Protein AF-0000000081794677 (afdb_homodimer)

Sequence (364 aa):
MGRCTPCFPTRGKQIAPGDNDVPDETTGLTKEQKEHIRKSWAVVCTMKTKFGVELFAKLFTNYPSSQQHFAQLKDLKDIDVLKKNPKMRAHGYRVVSAFCSLVENLDTPDIFIELLKNTGYSHSMRNVPHHYFEELGLVFLEVMSEQLGDKFTPKAKEAWGLAYGFMCKVILGAMDEVENEKMGRCTPCFPTRGKQIAPGDNDVPDETTGLTKEQKEHIRKSWAVVCTMKTKFGVELFAKLFTNYPSSQQHFAQLKDLKDIDVLKKNPKMRAHGYRVVSAFCSLVENLDTPDIFIELLKNTGYSHSMRNVPHHYFEELGLVFLEVMSEQLGDKFTPKAKEAWGLAYGFMCKVILGAMDEVENEK

Foldseek 3Di:
DDPPPPPPPDDPDPPDPPQQPQADPQQRAGVVLLVLQCQLLVVCLVVQLVLLLQLVLVLCVVPVVQQCLVVVRNPPPDSVCSSPDPVSSVVSSVVSVLVVVLSVCVVPNVVNLVSLLVLLVVCLVSVNDLCSLVSSLVSSLVSSCVPRPVSCDPSNSVSSVSNSVSSSVSSVVSSVVNVVVD/DDPPPPPPDDDPDPPDPPQQPQADPQQRAGVVLLVLQCQLLVVCLVVQLVLLLQLVLVLCVVPVVQQCLVVVRNPPPDSVCSSPDPVSSVVSSVVSVLVVVLSVCVVPNVVNLVSLLVLLVVCLVSVNDLCSLVSSLVSSLVSSCVPRPVSCDPSNSVSSVSNSVSSSVSSVVSSVVNVVVD

pLDDT: mean 87.86, std 19.05, range [28.39, 98.38]

Radius of gyration: 26.38 Å; Cα contacts (8 Å, |Δi|>4): 357; chains: 2; bounding box: 105×80×86 Å

Structure (mmCIF, N/CA/C/O backbone):
data_AF-0000000081794677-model_v1
#
loop_
_entity.id
_entity.type
_entity.pdbx_description
1 polymer 'Cytoglobin-1-like isoform X3'
#
loop_
_atom_site.group_PDB
_atom_site.id
_atom_site.type_symbol
_atom_site.label_atom_id
_atom_site.label_alt_id
_atom_site.label_comp_id
_atom_site.label_asym_id
_atom_site.label_entity_id
_atom_site.label_seq_id
_atom_site.pdbx_PDB_ins_code
_atom_site.Cartn_x
_atom_site.Cartn_y
_atom_site.Cartn_z
_atom_site.occupancy
_atom_site.B_iso_or_equiv
_atom_site.auth_seq_id
_atom_site.auth_comp_id
_atom_site.auth_asym_id
_atom_site.auth_atom_id
_atom_site.pdbx_PDB_model_num
ATOM 1 N N . MET A 1 1 ? -58.406 -56.031 6.348 1 28.47 1 MET A N 1
ATOM 2 C CA . MET A 1 1 ? -57.406 -55.531 5.426 1 28.47 1 MET A CA 1
ATOM 3 C C . MET A 1 1 ? -57.062 -54.094 5.723 1 28.47 1 MET A C 1
ATOM 5 O O . MET A 1 1 ? -57.812 -53.188 5.387 1 28.47 1 MET A O 1
ATOM 9 N N . GLY A 1 2 ? -56.594 -53.75 6.918 1 28.39 2 GLY A N 1
ATOM 10 C CA . GLY A 1 2 ? -56.469 -52.469 7.594 1 28.39 2 GLY A CA 1
ATOM 11 C C . GLY A 1 2 ? -55.531 -51.5 6.898 1 28.39 2 GLY A C 1
ATOM 12 O O . GLY A 1 2 ? -54.438 -51.875 6.488 1 28.39 2 GLY A O 1
ATOM 13 N N . ARG A 1 3 ? -56.125 -50.5 6.16 1 32.22 3 ARG A N 1
ATOM 14 C CA . ARG A 1 3 ? -55.438 -49.531 5.336 1 32.22 3 ARG A CA 1
ATOM 15 C C . ARG A 1 3 ? -54.375 -48.812 6.137 1 32.22 3 ARG A C 1
ATOM 17 O O . ARG A 1 3 ? -54.656 -48.219 7.184 1 32.22 3 ARG A O 1
ATOM 24 N N . CYS A 1 4 ? -53.094 -49.344 6.121 1 30.64 4 CYS A N 1
ATOM 25 C CA . CYS A 1 4 ? -51.938 -48.75 6.77 1 30.64 4 CYS A CA 1
ATOM 26 C C . CYS A 1 4 ? -51.781 -47.281 6.371 1 30.64 4 CYS A C 1
ATOM 28 O O . CYS A 1 4 ? -51.75 -46.969 5.184 1 30.64 4 CYS A O 1
ATOM 30 N N . THR A 1 5 ? -52.469 -46.344 6.996 1 34.97 5 THR A N 1
ATOM 31 C CA . THR A 1 5 ? -52.344 -44.906 6.711 1 34.97 5 THR A CA 1
ATOM 32 C C . THR A 1 5 ? -50.875 -44.469 6.719 1 34.97 5 THR A C 1
ATOM 34 O O . THR A 1 5 ? -50.188 -44.688 7.711 1 34.97 5 THR A O 1
ATOM 37 N N . PRO A 1 6 ? -50.25 -44.438 5.504 1 31.47 6 PRO A N 1
ATOM 38 C CA . PRO A 1 6 ? -48.812 -44.125 5.5 1 31.47 6 PRO A CA 1
ATOM 39 C C . PRO A 1 6 ? -48.5 -42.844 6.289 1 31.47 6 PRO A C 1
ATOM 41 O O . PRO A 1 6 ? -49.281 -41.875 6.277 1 31.47 6 PRO A O 1
ATOM 44 N N . CYS A 1 7 ? -48.031 -42.906 7.543 1 32.12 7 CYS A N 1
ATOM 45 C CA . CYS A 1 7 ? -47.531 -41.781 8.336 1 32.12 7 CYS A CA 1
ATOM 46 C C . CYS A 1 7 ? -46.5 -40.969 7.551 1 32.12 7 CYS A C 1
ATOM 48 O O . CYS A 1 7 ? -45.438 -41.469 7.168 1 32.12 7 CYS A O 1
ATOM 50 N N . PHE A 1 8 ? -47 -40.156 6.523 1 31.59 8 PHE A N 1
ATOM 51 C CA . PHE A 1 8 ? -46.062 -39.312 5.812 1 31.59 8 PHE A CA 1
ATOM 52 C C . PHE A 1 8 ? -45.25 -38.469 6.793 1 31.59 8 PHE A C 1
ATOM 54 O O . PHE A 1 8 ? -45.781 -37.844 7.703 1 31.59 8 PHE A O 1
ATOM 61 N N . PRO A 1 9 ? -44.031 -38.844 7.074 1 31.98 9 PRO A N 1
ATOM 62 C CA . PRO A 1 9 ? -43.25 -38 7.984 1 31.98 9 PRO A CA 1
ATOM 63 C C . PRO A 1 9 ? -43.312 -36.5 7.605 1 31.98 9 PRO A C 1
ATOM 65 O O . PRO A 1 9 ? -43.562 -36.188 6.441 1 31.98 9 PRO A O 1
ATOM 68 N N . THR A 1 10 ? -43.781 -35.656 8.539 1 31.84 10 THR A N 1
ATOM 69 C CA . THR A 1 10 ? -43.781 -34.188 8.406 1 31.84 10 THR A CA 1
ATOM 70 C C . THR A 1 10 ? -42.531 -33.688 7.727 1 31.84 10 THR A C 1
ATOM 72 O O . THR A 1 10 ? -41.406 -34.156 8.062 1 31.84 10 THR A O 1
ATOM 75 N N . ARG A 1 11 ? -42.625 -33.062 6.578 1 30.69 11 ARG A N 1
ATOM 76 C CA . ARG A 1 11 ? -41.594 -32.438 5.793 1 30.69 11 ARG A CA 1
ATOM 77 C C . ARG A 1 11 ? -40.656 -31.609 6.68 1 30.69 11 ARG A C 1
ATOM 79 O O . ARG A 1 11 ? -41.094 -30.766 7.453 1 30.69 11 ARG A O 1
ATOM 86 N N . GLY A 1 12 ? -39.625 -32.188 7.141 1 30.64 12 GLY A N 1
ATOM 87 C CA . GLY A 1 12 ? -38.656 -31.375 7.898 1 30.64 12 GLY A CA 1
ATOM 88 C C . GLY A 1 12 ? -38.5 -29.984 7.352 1 30.64 12 GLY A C 1
ATOM 89 O O . GLY A 1 12 ? -38.688 -29.75 6.156 1 30.64 12 GLY A O 1
ATOM 90 N N . LYS A 1 13 ? -38.656 -28.969 8.188 1 31.27 13 LYS A N 1
ATOM 91 C CA . LYS A 1 13 ? -38.5 -27.547 7.887 1 31.27 13 LYS A CA 1
ATOM 92 C C . LYS A 1 13 ? -37.344 -27.312 6.93 1 31.27 13 LYS A C 1
ATOM 94 O O . LYS A 1 13 ? -36.25 -27.797 7.156 1 31.27 13 LYS A O 1
ATOM 99 N N . GLN A 1 14 ? -37.5 -27.203 5.656 1 30.47 14 GLN A N 1
ATOM 100 C CA . GLN A 1 14 ? -36.5 -26.688 4.723 1 30.47 14 GLN A CA 1
ATOM 101 C C . GLN A 1 14 ? -35.656 -25.594 5.375 1 30.47 14 GLN A C 1
ATOM 103 O O . GLN A 1 14 ? -36.188 -24.578 5.812 1 30.47 14 GLN A O 1
ATOM 108 N N . ILE A 1 15 ? -34.719 -25.859 6.219 1 36.38 15 ILE A N 1
ATOM 109 C CA . ILE A 1 15 ? -33.844 -24.828 6.742 1 36.38 15 ILE A CA 1
ATOM 110 C C . ILE A 1 15 ? -33.469 -23.859 5.633 1 36.38 15 ILE A C 1
ATOM 112 O O . ILE A 1 15 ? -33.031 -24.266 4.551 1 36.38 15 ILE A O 1
ATOM 116 N N . ALA A 1 16 ? -34.031 -22.75 5.531 1 38.53 16 ALA A N 1
ATOM 117 C CA . ALA A 1 16 ? -33.75 -21.594 4.672 1 38.53 16 ALA A CA 1
ATOM 118 C C . ALA A 1 16 ? -32.25 -21.484 4.398 1 38.53 16 ALA A C 1
ATOM 120 O O . ALA A 1 16 ? -31.438 -21.859 5.246 1 38.53 16 ALA A O 1
ATOM 121 N N . PRO A 1 17 ? -31.703 -21.625 3.156 1 40.69 17 PRO A N 1
ATOM 122 C CA . PRO A 1 17 ? -30.266 -21.406 2.928 1 40.69 17 PRO A CA 1
ATOM 123 C C . PRO A 1 17 ? -29.672 -20.359 3.873 1 40.69 17 PRO A C 1
ATOM 125 O O . PRO A 1 17 ? -30.25 -19.297 4.07 1 40.69 17 PRO A O 1
ATOM 128 N N . GLY A 1 18 ? -29.172 -20.547 4.965 1 43.09 18 GLY A N 1
ATOM 129 C CA . GLY A 1 18 ? -28.656 -19.641 5.969 1 43.09 18 GLY A CA 1
ATOM 130 C C . GLY A 1 18 ? -27.844 -18.5 5.379 1 43.09 18 GLY A C 1
ATOM 131 O O . GLY A 1 18 ? -27.453 -18.547 4.215 1 43.09 18 GLY A O 1
ATOM 132 N N . ASP A 1 19 ? -28.062 -17.172 5.805 1 52.56 19 ASP A N 1
ATOM 133 C CA . ASP A 1 19 ? -27.438 -15.891 5.48 1 52.56 19 ASP A CA 1
ATOM 134 C C . ASP A 1 19 ? -25.969 -16.078 5.102 1 52.56 19 ASP A C 1
ATOM 136 O O . ASP A 1 19 ? -25.422 -15.305 4.297 1 52.56 19 ASP A O 1
ATOM 140 N N . ASN A 1 20 ? -25.344 -17.188 5.59 1 61.81 20 ASN A N 1
ATOM 141 C CA . ASN A 1 20 ? -23.938 -17.469 5.344 1 61.81 20 ASN A CA 1
ATOM 142 C C . ASN A 1 20 ? -23.703 -17.953 3.918 1 61.81 20 ASN A C 1
ATOM 144 O O . ASN A 1 20 ? -22.562 -17.969 3.439 1 61.81 20 ASN A O 1
ATOM 148 N N . ASP A 1 21 ? -24.734 -18.25 3.201 1 67.88 21 ASP A N 1
ATOM 149 C CA . ASP A 1 21 ? -24.547 -18.859 1.887 1 67.88 21 ASP A CA 1
ATOM 150 C C . ASP A 1 21 ? -24.953 -17.891 0.774 1 67.88 21 ASP A C 1
ATOM 152 O O . ASP A 1 21 ? -24.859 -18.234 -0.409 1 67.88 21 ASP A O 1
ATOM 156 N N . VAL A 1 22 ? -25.391 -16.781 1.194 1 77.75 22 VAL A N 1
ATOM 157 C CA . VAL A 1 22 ? -25.797 -15.844 0.147 1 77.75 22 VAL A CA 1
ATOM 158 C C . VAL A 1 22 ? -24.578 -15.055 -0.329 1 77.75 22 VAL A C 1
ATOM 160 O O . VAL A 1 22 ? -23.891 -14.406 0.469 1 77.75 22 VAL A O 1
ATOM 163 N N . PRO A 1 23 ? -24.328 -15.242 -1.569 1 85.06 23 PRO A N 1
ATOM 164 C CA . PRO A 1 23 ? -23.172 -14.523 -2.111 1 85.06 23 PRO A CA 1
ATOM 165 C C . PRO A 1 23 ? -23.328 -13.008 -2.01 1 85.06 23 PRO A C 1
ATOM 167 O O . PRO A 1 23 ? -24.422 -12.477 -2.17 1 85.06 23 PRO A O 1
ATOM 170 N N . ASP A 1 24 ? -22.234 -12.391 -1.594 1 86.44 24 ASP A N 1
ATOM 171 C CA . ASP A 1 24 ? -22.156 -10.938 -1.591 1 86.44 24 ASP A CA 1
ATOM 172 C C . ASP A 1 24 ? -22.438 -10.367 -2.979 1 86.44 24 ASP A C 1
ATOM 174 O O . ASP A 1 24 ? -21.969 -10.898 -3.984 1 86.44 24 ASP A O 1
ATOM 178 N N . GLU A 1 25 ? -23.203 -9.406 -3.053 1 83.88 25 GLU A N 1
ATOM 179 C CA . GLU A 1 25 ? -23.672 -8.859 -4.328 1 83.88 25 GLU A CA 1
ATOM 180 C C . GLU A 1 25 ? -22.5 -8.258 -5.117 1 83.88 25 GLU A C 1
ATOM 182 O O . GLU A 1 25 ? -22.531 -8.25 -6.352 1 83.88 25 GLU A O 1
ATOM 187 N N . THR A 1 26 ? -21.531 -7.797 -4.508 1 85 26 THR A N 1
ATOM 188 C CA . THR A 1 26 ? -20.422 -7.117 -5.172 1 85 26 THR A CA 1
ATOM 189 C C . THR A 1 26 ? -19.344 -8.117 -5.566 1 85 26 THR A C 1
ATOM 191 O O . THR A 1 26 ? -18.969 -8.203 -6.738 1 85 26 THR A O 1
ATOM 194 N N . THR A 1 27 ? -18.922 -8.984 -4.652 1 84.25 27 THR A N 1
ATOM 195 C CA . THR A 1 27 ? -17.75 -9.828 -4.863 1 84.25 27 THR A CA 1
ATOM 196 C C . THR A 1 27 ? -18.172 -11.227 -5.305 1 84.25 27 THR A C 1
ATOM 198 O O . THR A 1 27 ? -17.359 -11.984 -5.844 1 84.25 27 THR A O 1
ATOM 201 N N . GLY A 1 28 ? -19.406 -11.57 -5.059 1 88.62 28 GLY A N 1
ATOM 202 C CA . GLY A 1 28 ? -19.875 -12.914 -5.324 1 88.62 28 GLY A CA 1
ATOM 203 C C . GLY A 1 28 ? -19.406 -13.93 -4.289 1 88.62 28 GLY A C 1
ATOM 204 O O . GLY A 1 28 ? -19.734 -15.109 -4.383 1 88.62 28 GLY A O 1
ATOM 205 N N . LEU A 1 29 ? -18.734 -13.492 -3.25 1 92.81 29 LEU A N 1
ATOM 206 C CA . LEU A 1 29 ? -18.234 -14.367 -2.195 1 92.81 29 LEU A CA 1
ATOM 207 C C . LEU A 1 29 ? -19.266 -14.516 -1.082 1 92.81 29 LEU A C 1
ATOM 209 O O . LEU A 1 29 ? -19.938 -13.547 -0.719 1 92.81 29 LEU A O 1
ATOM 213 N N . THR A 1 30 ? -19.375 -15.695 -0.604 1 93.81 30 THR A N 1
ATOM 214 C CA . THR A 1 30 ? -20.219 -15.914 0.562 1 93.81 30 THR A CA 1
ATOM 215 C C . THR A 1 30 ? -19.484 -15.539 1.845 1 93.81 30 THR A C 1
ATOM 217 O O . THR A 1 30 ? -18.266 -15.375 1.84 1 93.81 30 THR A O 1
ATOM 220 N N . LYS A 1 31 ? -20.281 -15.391 2.84 1 94.38 31 LYS A N 1
ATOM 221 C CA . LYS A 1 31 ? -19.688 -15.109 4.141 1 94.38 31 LYS A CA 1
ATOM 222 C C . LYS A 1 31 ? -18.688 -16.188 4.535 1 94.38 31 LYS A C 1
ATOM 224 O O . LYS A 1 31 ? -17.625 -15.891 5.078 1 94.38 31 LYS A O 1
ATOM 229 N N . GLU A 1 32 ? -19.047 -17.344 4.262 1 95.06 32 GLU A N 1
ATOM 230 C CA . GLU A 1 32 ? -18.172 -18.469 4.586 1 95.06 32 GLU A CA 1
ATOM 231 C C . GLU A 1 32 ? -16.875 -18.406 3.789 1 95.06 32 GLU A C 1
ATOM 233 O O . GLU A 1 32 ? -15.789 -18.656 4.332 1 95.06 32 GLU A O 1
ATOM 238 N N . GLN A 1 33 ? -16.984 -18.188 2.537 1 95.44 33 GLN A N 1
ATOM 239 C CA . GLN A 1 33 ? -15.797 -18.062 1.687 1 95.44 33 GLN A CA 1
ATOM 240 C C . GLN A 1 33 ? -14.883 -16.953 2.176 1 95.44 33 GLN A C 1
ATOM 242 O O . GLN A 1 33 ? -13.664 -17.125 2.232 1 95.44 33 GLN A O 1
ATOM 247 N N . LYS A 1 34 ? -15.461 -15.836 2.541 1 96.56 34 LYS A N 1
ATOM 248 C CA . LYS A 1 34 ? -14.68 -14.727 3.07 1 96.56 34 LYS A CA 1
ATOM 249 C C . LYS A 1 34 ? -13.961 -15.117 4.355 1 96.56 34 LYS A C 1
ATOM 251 O O . LYS A 1 34 ? -12.82 -14.711 4.586 1 96.56 34 LYS A O 1
ATOM 256 N N . GLU A 1 35 ? -14.617 -15.859 5.141 1 96.44 35 GLU A N 1
ATOM 257 C CA . GLU A 1 35 ? -14.008 -16.312 6.391 1 96.44 35 GLU A CA 1
ATOM 258 C C . GLU A 1 35 ? -12.82 -17.219 6.125 1 96.44 35 GLU A C 1
ATOM 260 O O . GLU A 1 35 ? -11.805 -17.141 6.82 1 96.44 35 GLU A O 1
ATOM 265 N N . HIS A 1 36 ? -12.945 -18.109 5.152 1 96.56 36 HIS A N 1
ATOM 266 C CA . HIS A 1 36 ? -11.836 -18.969 4.781 1 96.56 36 HIS A CA 1
ATOM 267 C C . HIS A 1 36 ? -10.656 -18.156 4.262 1 96.56 36 HIS A C 1
ATOM 269 O O . HIS A 1 36 ? -9.5 -18.484 4.539 1 96.56 36 HIS A O 1
ATOM 275 N N . ILE A 1 37 ? -10.93 -17.141 3.523 1 97 37 ILE A N 1
ATOM 276 C CA . ILE A 1 37 ? -9.898 -16.234 3.016 1 97 37 ILE A CA 1
ATOM 277 C C . ILE A 1 37 ? -9.211 -15.531 4.184 1 97 37 ILE A C 1
ATOM 279 O O . ILE A 1 37 ? -7.977 -15.539 4.277 1 97 37 ILE A O 1
ATOM 283 N N . ARG A 1 38 ? -9.977 -15.016 5.117 1 97.19 38 ARG A N 1
ATOM 284 C CA . ARG A 1 38 ? -9.43 -14.281 6.258 1 97.19 38 ARG A CA 1
ATOM 285 C C . ARG A 1 38 ? -8.555 -15.188 7.121 1 97.19 38 ARG A C 1
ATOM 287 O O . ARG A 1 38 ? -7.453 -14.805 7.516 1 97.19 38 ARG A O 1
ATOM 294 N N . LYS A 1 39 ? -9.016 -16.312 7.363 1 96 39 LYS A N 1
ATOM 295 C CA . LYS A 1 39 ? -8.297 -17.234 8.234 1 96 39 LYS A CA 1
ATOM 296 C C . LYS A 1 39 ? -6.973 -17.672 7.609 1 96 39 LYS A C 1
ATOM 298 O O . LYS A 1 39 ? -5.945 -17.703 8.289 1 96 39 LYS A O 1
ATOM 303 N N . SER A 1 40 ? -7.027 -17.984 6.379 1 95.38 40 SER A N 1
ATOM 304 C CA . SER A 1 40 ? -5.82 -18.453 5.707 1 95.38 40 SER A CA 1
ATOM 305 C C . SER A 1 40 ? -4.824 -17.328 5.496 1 95.38 40 SER A C 1
ATOM 307 O O . SER A 1 40 ? -3.613 -17.547 5.477 1 95.38 40 SER A O 1
ATOM 309 N N . TRP A 1 41 ? -5.336 -16.109 5.348 1 96.31 41 TRP A N 1
ATOM 310 C CA . TRP A 1 41 ? -4.48 -14.977 5.008 1 96.31 41 TRP A CA 1
ATOM 311 C C . TRP A 1 41 ? -3.859 -14.367 6.266 1 96.31 41 TRP A C 1
ATOM 313 O O . TRP A 1 41 ? -2.799 -13.742 6.199 1 96.31 41 TRP A O 1
ATOM 323 N N . ALA A 1 42 ? -4.5 -14.547 7.398 1 94.62 42 ALA A N 1
ATOM 324 C CA . ALA A 1 42 ? -4.027 -13.953 8.648 1 94.62 42 ALA A CA 1
ATOM 325 C C . ALA A 1 42 ? -2.578 -14.352 8.922 1 94.62 42 ALA A C 1
ATOM 327 O O . ALA A 1 42 ? -1.774 -13.516 9.352 1 94.62 42 ALA A O 1
ATOM 328 N N . VAL A 1 43 ? -2.23 -15.492 8.617 1 92.5 43 VAL A N 1
ATOM 329 C CA . VAL A 1 43 ? -0.882 -15.992 8.852 1 92.5 43 VAL A CA 1
ATOM 330 C C . VAL A 1 43 ? 0.093 -15.328 7.879 1 92.5 43 VAL A C 1
ATOM 332 O O . VAL A 1 43 ? 1.218 -14.992 8.258 1 92.5 43 VAL A O 1
ATOM 335 N N . VAL A 1 44 ? -0.318 -15.141 6.645 1 95.88 44 VAL A N 1
ATOM 336 C CA . VAL A 1 44 ? 0.54 -14.57 5.609 1 95.88 44 VAL A CA 1
ATOM 337 C C . VAL A 1 44 ? 0.878 -13.125 5.953 1 95.88 44 VAL A C 1
ATOM 339 O O . VAL A 1 44 ? 2.008 -12.68 5.742 1 95.88 44 VAL A O 1
ATOM 342 N N . CYS A 1 45 ? -0.056 -12.422 6.547 1 94.75 45 CYS A N 1
ATOM 343 C CA . CYS A 1 45 ? 0.133 -11.008 6.867 1 94.75 45 CYS A CA 1
ATOM 344 C C . CYS A 1 45 ? 1.192 -10.836 7.949 1 94.75 45 CYS A C 1
ATOM 346 O O . CYS A 1 45 ? 1.7 -9.727 8.156 1 94.75 45 CYS A O 1
ATOM 348 N N . THR A 1 46 ? 1.612 -11.93 8.617 1 94.62 46 THR A N 1
ATOM 349 C CA . THR A 1 46 ? 2.66 -11.852 9.633 1 94.62 46 THR A CA 1
ATOM 350 C C . THR A 1 46 ? 4.031 -12.125 9.016 1 94.62 46 THR A C 1
ATOM 352 O O . THR A 1 46 ? 5.055 -12 9.688 1 94.62 46 THR A O 1
ATOM 355 N N . MET A 1 47 ? 4.074 -12.484 7.777 1 96.56 47 MET A N 1
ATOM 356 C CA . MET A 1 47 ? 5.316 -12.812 7.086 1 96.56 47 MET A CA 1
ATOM 357 C C . MET A 1 47 ? 5.324 -12.242 5.676 1 96.56 47 MET A C 1
ATOM 359 O O . MET A 1 47 ? 5.613 -12.953 4.711 1 96.56 47 MET A O 1
ATOM 363 N N . LYS A 1 48 ? 4.996 -11.008 5.582 1 97.75 48 LYS A N 1
ATOM 364 C CA . LYS A 1 48 ? 4.746 -10.352 4.301 1 97.75 48 LYS A CA 1
ATOM 365 C C . LYS A 1 48 ? 5.965 -10.445 3.389 1 97.75 48 LYS A C 1
ATOM 367 O O . LYS A 1 48 ? 5.855 -10.891 2.244 1 97.75 48 LYS A O 1
ATOM 372 N N . THR A 1 49 ? 7.145 -10.141 3.957 1 97.62 49 THR A N 1
ATOM 373 C CA . THR A 1 49 ? 8.344 -10.117 3.133 1 97.62 49 THR A CA 1
ATOM 374 C C . THR A 1 49 ? 8.711 -11.523 2.664 1 97.62 49 THR A C 1
ATOM 376 O O . THR A 1 49 ? 8.984 -11.734 1.48 1 97.62 49 THR A O 1
ATOM 379 N N . LYS A 1 50 ? 8.719 -12.445 3.588 1 97.19 50 LYS A N 1
ATOM 380 C CA . LYS A 1 50 ? 9.055 -13.82 3.242 1 97.19 50 LYS A CA 1
ATOM 381 C C . LYS A 1 50 ? 8.125 -14.352 2.148 1 97.19 50 LYS A C 1
ATOM 383 O O . LYS A 1 50 ? 8.594 -14.883 1.141 1 97.19 50 LYS A O 1
ATOM 388 N N . PHE A 1 51 ? 6.844 -14.211 2.344 1 98.12 51 PHE A N 1
ATOM 389 C CA . PHE A 1 51 ? 5.871 -14.711 1.375 1 98.12 51 PHE A CA 1
ATOM 390 C C . PHE A 1 51 ? 6.039 -14.008 0.033 1 98.12 51 PHE A C 1
ATOM 392 O O . PHE A 1 51 ? 6.027 -14.648 -1.017 1 98.12 51 PHE A O 1
ATOM 399 N N . GLY A 1 52 ? 6.152 -12.695 0.069 1 98.25 52 GLY A N 1
ATOM 400 C CA . GLY A 1 52 ? 6.293 -11.914 -1.152 1 98.25 52 GLY A CA 1
ATOM 401 C C . GLY A 1 52 ? 7.516 -12.305 -1.966 1 98.25 52 GLY A C 1
ATOM 402 O O . GLY A 1 52 ? 7.438 -12.43 -3.189 1 98.25 52 GLY A O 1
ATOM 403 N N . VAL A 1 53 ? 8.586 -12.461 -1.291 1 97.62 53 VAL A N 1
ATOM 404 C CA . VAL A 1 53 ? 9.828 -12.852 -1.956 1 97.62 53 VAL A CA 1
ATOM 405 C C . VAL A 1 53 ? 9.648 -14.219 -2.613 1 97.62 53 VAL A C 1
ATOM 407 O O . VAL A 1 53 ? 10.062 -14.422 -3.76 1 97.62 53 VAL A O 1
ATOM 410 N N . GLU A 1 54 ? 9.047 -15.133 -1.923 1 97.75 54 GLU A N 1
ATOM 411 C CA . GLU A 1 54 ? 8.797 -16.453 -2.492 1 97.75 54 GLU A CA 1
ATOM 412 C C . GLU A 1 54 ? 7.844 -16.375 -3.682 1 97.75 54 GLU A C 1
ATOM 414 O O . GLU A 1 54 ? 8.023 -17.078 -4.676 1 97.75 54 GLU A O 1
ATOM 419 N N . LEU A 1 55 ? 6.863 -15.586 -3.551 1 98.12 55 LEU A N 1
ATOM 420 C CA . LEU A 1 55 ? 5.883 -15.383 -4.617 1 98.12 55 LEU A CA 1
ATOM 421 C C . LEU A 1 55 ? 6.562 -14.922 -5.898 1 98.12 55 LEU A C 1
ATOM 423 O O . LEU A 1 55 ? 6.367 -15.508 -6.961 1 98.12 55 LEU A O 1
ATOM 427 N N . PHE A 1 56 ? 7.398 -13.969 -5.801 1 97.25 56 PHE A N 1
ATOM 428 C CA . PHE A 1 56 ? 8.016 -13.398 -6.992 1 97.25 56 PHE A CA 1
ATOM 429 C C . PHE A 1 56 ? 9.148 -14.281 -7.496 1 97.25 56 PHE A C 1
ATOM 431 O O . PHE A 1 56 ? 9.383 -14.375 -8.703 1 97.25 56 PHE A O 1
ATOM 438 N N . ALA A 1 57 ? 9.883 -14.852 -6.555 1 96.75 57 ALA A N 1
ATOM 439 C CA . ALA A 1 57 ? 10.891 -15.812 -6.988 1 96.75 57 ALA A CA 1
ATOM 440 C C . ALA A 1 57 ? 10.273 -16.906 -7.859 1 96.75 57 ALA A C 1
ATOM 442 O O . ALA A 1 57 ? 10.812 -17.234 -8.914 1 96.75 57 ALA A O 1
ATOM 443 N N . LYS A 1 58 ? 9.195 -17.422 -7.418 1 97.19 58 LYS A N 1
ATOM 444 C CA . LYS A 1 58 ? 8.523 -18.484 -8.172 1 97.19 58 LYS A CA 1
ATOM 445 C C . LYS A 1 58 ? 7.93 -17.922 -9.469 1 97.19 58 LYS A C 1
ATOM 447 O O . LYS A 1 58 ? 7.957 -18.594 -10.5 1 97.19 58 LYS A O 1
ATOM 452 N N . LEU A 1 59 ? 7.367 -16.719 -9.398 1 97.38 59 LEU A N 1
ATOM 453 C CA . LEU A 1 59 ? 6.844 -16.078 -10.602 1 97.38 59 LEU A CA 1
ATOM 454 C C . LEU A 1 59 ? 7.934 -15.945 -11.664 1 97.38 59 LEU A C 1
ATOM 456 O O . LEU A 1 59 ? 7.734 -16.312 -12.82 1 97.38 59 LEU A O 1
ATOM 460 N N . PHE A 1 60 ? 9.07 -15.477 -11.258 1 96.31 60 PHE A N 1
ATOM 461 C CA . PHE A 1 60 ? 10.156 -15.219 -12.188 1 96.31 60 PHE A CA 1
ATOM 462 C C . PHE A 1 60 ? 10.766 -16.531 -12.688 1 96.31 60 PHE A C 1
ATOM 464 O O . PHE A 1 60 ? 11.266 -16.594 -13.812 1 96.31 60 PHE A O 1
ATOM 471 N N . THR A 1 61 ? 10.688 -17.547 -11.875 1 95.56 61 THR A N 1
ATOM 472 C CA . THR A 1 61 ? 11.164 -18.859 -12.281 1 95.56 61 THR A CA 1
ATOM 473 C C . THR A 1 61 ? 10.227 -19.469 -13.32 1 95.56 61 THR A C 1
ATOM 475 O O . THR A 1 61 ? 10.68 -19.969 -14.359 1 95.56 61 THR A O 1
ATOM 478 N N . ASN A 1 62 ? 8.969 -19.438 -13.07 1 95.94 62 ASN A N 1
ATOM 479 C CA . ASN A 1 62 ? 7.977 -20.062 -13.938 1 95.94 62 ASN A CA 1
ATOM 480 C C . ASN A 1 62 ? 7.699 -19.219 -15.18 1 95.94 62 ASN A C 1
ATOM 482 O O . ASN A 1 62 ? 7.363 -19.75 -16.234 1 95.94 62 ASN A O 1
ATOM 486 N N . TYR A 1 63 ? 7.746 -17.906 -15.023 1 95.31 63 TYR A N 1
ATOM 487 C CA . TYR A 1 63 ? 7.473 -16.953 -16.094 1 95.31 63 TYR A CA 1
ATOM 488 C C . TYR A 1 63 ? 8.562 -15.891 -16.172 1 95.31 63 TYR A C 1
ATOM 490 O O . TYR A 1 63 ? 8.328 -14.719 -15.859 1 95.31 63 TYR A O 1
ATOM 498 N N . PRO A 1 64 ? 9.688 -16.188 -16.766 1 94.12 64 PRO A N 1
ATOM 499 C CA . PRO A 1 64 ? 10.852 -15.305 -16.75 1 94.12 64 PRO A CA 1
ATOM 500 C C . PRO A 1 64 ? 10.602 -13.977 -17.453 1 94.12 64 PRO A C 1
ATOM 502 O O . PRO A 1 64 ? 11.227 -12.969 -17.141 1 94.12 64 PRO A O 1
ATOM 505 N N . SER A 1 65 ? 9.695 -13.969 -18.422 1 93.12 65 SER A N 1
ATOM 506 C CA . SER A 1 65 ? 9.383 -12.734 -19.141 1 93.12 65 SER A CA 1
ATOM 507 C C . SER A 1 65 ? 8.844 -11.672 -18.188 1 93.12 65 SER A C 1
ATOM 509 O O . SER A 1 65 ? 9.008 -10.477 -18.438 1 93.12 65 SER A O 1
ATOM 511 N N . SER A 1 66 ? 8.188 -12.078 -17.078 1 93 66 SER A N 1
ATOM 512 C CA . SER A 1 66 ? 7.645 -11.141 -16.109 1 93 66 SER A CA 1
ATOM 513 C C . SER A 1 66 ? 8.75 -10.359 -15.414 1 93 66 SER A C 1
ATOM 515 O O . SER A 1 66 ? 8.586 -9.172 -15.109 1 93 66 SER A O 1
ATOM 517 N N . GLN A 1 67 ? 9.867 -11 -15.211 1 93.38 67 GLN A N 1
ATOM 518 C CA . GLN A 1 67 ? 10.984 -10.352 -14.539 1 93.38 67 GLN A CA 1
ATOM 519 C C . GLN A 1 67 ? 11.531 -9.195 -15.375 1 93.38 67 GLN A C 1
ATOM 521 O O . GLN A 1 67 ? 12.031 -8.203 -14.828 1 93.38 67 GLN A O 1
ATOM 526 N N . GLN A 1 68 ? 11.32 -9.266 -16.688 1 91.62 68 GLN A N 1
ATOM 527 C CA . GLN A 1 68 ? 11.844 -8.266 -17.609 1 91.62 68 GLN A CA 1
ATOM 528 C C . GLN A 1 68 ? 11.133 -6.926 -17.438 1 91.62 68 GLN A C 1
ATOM 530 O O . GLN A 1 68 ? 11.641 -5.887 -17.859 1 91.62 68 GLN A O 1
ATOM 535 N N . HIS A 1 69 ? 10.016 -6.957 -16.766 1 89.12 69 HIS A N 1
ATOM 536 C CA . HIS A 1 69 ? 9.242 -5.738 -16.578 1 89.12 69 HIS A CA 1
ATOM 537 C C . HIS A 1 69 ? 9.664 -5.016 -15.297 1 89.12 69 HIS A C 1
ATOM 539 O O . HIS A 1 69 ? 9.164 -3.934 -14.992 1 89.12 69 HIS A O 1
ATOM 545 N N . PHE A 1 70 ? 10.625 -5.641 -14.609 1 90.88 70 PHE A N 1
ATOM 546 C CA . PHE A 1 70 ? 11.195 -5.02 -13.422 1 90.88 70 PHE A CA 1
ATOM 547 C C . PHE A 1 70 ? 12.602 -4.512 -13.695 1 90.88 70 PHE A C 1
ATOM 549 O O . PHE A 1 70 ? 13.578 -5.246 -13.531 1 90.88 70 PHE A O 1
ATOM 556 N N . ALA A 1 71 ? 12.664 -3.279 -14.062 1 84.69 71 ALA A N 1
ATOM 557 C CA . ALA A 1 71 ? 13.898 -2.688 -14.578 1 84.69 71 ALA A CA 1
ATOM 558 C C . ALA A 1 71 ? 15.078 -2.984 -13.664 1 84.69 71 ALA A C 1
ATOM 560 O O . ALA A 1 71 ? 16.188 -3.275 -14.133 1 84.69 71 ALA A O 1
ATOM 561 N N . GLN A 1 72 ? 14.852 -3.023 -12.391 1 83.12 72 GLN A N 1
ATOM 562 C CA . GLN A 1 72 ? 15.969 -3.16 -11.461 1 83.12 72 GLN A CA 1
ATOM 563 C C . GLN A 1 72 ? 16.203 -4.621 -11.094 1 83.12 72 GLN A C 1
ATOM 565 O O . GLN A 1 72 ? 17.141 -4.941 -10.367 1 83.12 72 GLN A O 1
ATOM 570 N N . LEU A 1 73 ? 15.438 -5.453 -11.633 1 92 73 LEU A N 1
ATOM 571 C CA . LEU A 1 73 ? 15.539 -6.863 -11.273 1 92 73 LEU A CA 1
ATOM 572 C C . LEU A 1 73 ? 15.805 -7.723 -12.5 1 92 73 LEU A C 1
ATOM 574 O O . LEU A 1 73 ? 16.188 -8.891 -12.375 1 92 73 LEU A O 1
ATOM 578 N N . LYS A 1 74 ? 15.727 -7.141 -13.688 1 90 74 LYS A N 1
ATOM 579 C CA . LYS A 1 74 ? 15.664 -7.902 -14.938 1 90 74 LYS A CA 1
ATOM 580 C C . LYS A 1 74 ? 16.969 -8.633 -15.195 1 90 74 LYS A C 1
ATOM 582 O O . LYS A 1 74 ? 16.984 -9.68 -15.844 1 90 74 LYS A O 1
ATOM 587 N N . ASP A 1 75 ? 18 -8.234 -14.633 1 87.62 75 ASP A N 1
ATOM 588 C CA . ASP A 1 75 ? 19.312 -8.812 -14.953 1 87.62 75 ASP A CA 1
ATOM 589 C C . ASP A 1 75 ? 19.781 -9.75 -13.852 1 87.62 75 ASP A C 1
ATOM 591 O O . ASP A 1 75 ? 20.844 -10.352 -13.953 1 87.62 75 ASP A O 1
ATOM 595 N N . LEU A 1 76 ? 19.062 -9.898 -12.914 1 90.94 76 LEU A N 1
ATOM 596 C CA . LEU A 1 76 ? 19.453 -10.758 -11.805 1 90.94 76 LEU A CA 1
ATOM 597 C C . LEU A 1 76 ? 19.047 -12.203 -12.062 1 90.94 76 LEU A C 1
ATOM 599 O O . LEU A 1 76 ? 17.891 -12.57 -11.906 1 90.94 76 LEU A O 1
ATOM 603 N N . LYS A 1 77 ? 20 -13.047 -12.359 1 89.06 77 LYS A N 1
ATOM 604 C CA . LYS A 1 77 ? 19.719 -14.43 -12.758 1 89.06 77 LYS A CA 1
ATOM 605 C C . LYS A 1 77 ? 19.875 -15.383 -11.57 1 89.06 77 LYS A C 1
ATOM 607 O O . LYS A 1 77 ? 19.25 -16.438 -11.539 1 89.06 77 LYS A O 1
ATOM 612 N N . ASP A 1 78 ? 20.688 -14.969 -10.695 1 93.56 78 ASP A N 1
ATOM 613 C CA . ASP A 1 78 ? 20.906 -15.781 -9.5 1 93.56 78 ASP A CA 1
ATOM 614 C C . ASP A 1 78 ? 19.75 -15.609 -8.508 1 93.56 78 ASP A C 1
ATOM 616 O O . ASP A 1 78 ? 19.562 -14.523 -7.965 1 93.56 78 ASP A O 1
ATOM 620 N N . ILE A 1 79 ? 19.109 -16.688 -8.234 1 91.56 79 ILE A N 1
ATOM 621 C CA . ILE A 1 79 ? 17.891 -16.672 -7.438 1 91.56 79 ILE A CA 1
ATOM 622 C C . ILE A 1 79 ? 18.203 -16.203 -6.016 1 91.56 79 ILE A C 1
ATOM 624 O O . ILE A 1 79 ? 17.406 -15.516 -5.387 1 91.56 79 ILE A O 1
ATOM 628 N N . ASP A 1 80 ? 19.312 -16.609 -5.516 1 93.31 80 ASP A N 1
ATOM 629 C CA . ASP A 1 80 ? 19.688 -16.219 -4.164 1 93.31 80 ASP A CA 1
ATOM 630 C C . ASP A 1 80 ? 19.969 -14.727 -4.07 1 93.31 80 ASP A C 1
ATOM 632 O O . ASP A 1 80 ? 19.609 -14.086 -3.078 1 93.31 80 ASP A O 1
ATOM 636 N N . VAL A 1 81 ? 20.609 -14.266 -5.066 1 93.5 81 VAL A N 1
ATOM 637 C CA . VAL A 1 81 ? 20.875 -12.836 -5.145 1 93.5 81 VAL A CA 1
ATOM 638 C C . VAL A 1 81 ? 19.547 -12.078 -5.305 1 93.5 81 VAL A C 1
ATOM 640 O O . VAL A 1 81 ? 19.344 -11.047 -4.66 1 93.5 81 VAL A O 1
ATOM 643 N N . LEU A 1 82 ? 18.734 -12.625 -6.105 1 94.62 82 LEU A N 1
ATOM 644 C CA . LEU A 1 82 ? 17.438 -12.016 -6.359 1 94.62 82 LEU A CA 1
ATOM 645 C C . LEU A 1 82 ? 16.609 -11.922 -5.082 1 94.62 82 LEU A C 1
ATOM 647 O O . LEU A 1 82 ? 16.031 -10.875 -4.777 1 94.62 82 LEU A O 1
ATOM 651 N N . LYS A 1 83 ? 16.578 -12.945 -4.289 1 94.75 83 LYS A N 1
ATOM 652 C CA . LYS A 1 83 ? 15.758 -13.031 -3.086 1 94.75 83 LYS A CA 1
ATOM 653 C C . LYS A 1 83 ? 16.25 -12.055 -2.016 1 94.75 83 LYS A C 1
ATOM 655 O O . LYS A 1 83 ? 15.477 -11.641 -1.148 1 94.75 83 LYS A O 1
ATOM 660 N N . LYS A 1 84 ? 17.469 -11.688 -2.105 1 94.25 84 LYS A N 1
ATOM 661 C CA . LYS A 1 84 ? 18.062 -10.805 -1.097 1 94.25 84 LYS A CA 1
ATOM 662 C C . LYS A 1 84 ? 18.078 -9.359 -1.574 1 94.25 84 LYS A C 1
ATOM 664 O O . LYS A 1 84 ? 18.422 -8.453 -0.81 1 94.25 84 LYS A O 1
ATOM 669 N N . ASN A 1 85 ? 17.734 -9.172 -2.809 1 95.25 85 ASN A N 1
ATOM 670 C CA . ASN A 1 85 ? 17.719 -7.824 -3.367 1 95.25 85 ASN A CA 1
ATOM 671 C C . ASN A 1 85 ? 16.703 -6.93 -2.662 1 95.25 85 ASN A C 1
ATOM 673 O O . ASN A 1 85 ? 15.555 -7.312 -2.486 1 95.25 85 ASN A O 1
ATOM 677 N N . PRO A 1 86 ? 17.125 -5.719 -2.234 1 94.44 86 PRO A N 1
ATOM 678 C CA . PRO A 1 86 ? 16.219 -4.84 -1.486 1 94.44 86 PRO A CA 1
ATOM 679 C C . PRO A 1 86 ? 14.977 -4.445 -2.289 1 94.44 86 PRO A C 1
ATOM 681 O O . PRO A 1 86 ? 13.891 -4.297 -1.725 1 94.44 86 PRO A O 1
ATOM 684 N N . LYS A 1 87 ? 15.148 -4.281 -3.525 1 94.69 87 LYS A N 1
ATOM 685 C CA . LYS A 1 87 ? 14.016 -3.92 -4.371 1 94.69 87 LYS A CA 1
ATOM 686 C C . LYS A 1 87 ? 13.023 -5.07 -4.48 1 94.69 87 LYS A C 1
ATOM 688 O O . LYS A 1 87 ? 11.805 -4.852 -4.457 1 94.69 87 LYS A O 1
ATOM 693 N N . MET A 1 88 ? 13.602 -6.242 -4.629 1 95.75 88 MET A N 1
ATOM 694 C CA . MET A 1 88 ? 12.758 -7.438 -4.66 1 95.75 88 MET A CA 1
ATOM 695 C C . MET A 1 88 ? 12.016 -7.609 -3.342 1 95.75 88 MET A C 1
ATOM 697 O O . MET A 1 88 ? 10.805 -7.836 -3.336 1 95.75 88 MET A O 1
ATOM 701 N N . ARG A 1 89 ? 12.68 -7.469 -2.277 1 96.62 89 ARG A N 1
ATOM 702 C CA . ARG A 1 89 ? 12.094 -7.629 -0.948 1 96.62 89 ARG A CA 1
ATOM 703 C C . ARG A 1 89 ? 11.016 -6.586 -0.694 1 96.62 89 ARG A C 1
ATOM 705 O O . ARG A 1 89 ? 9.93 -6.914 -0.205 1 96.62 89 ARG A O 1
ATOM 712 N N . ALA A 1 90 ? 11.305 -5.363 -1.059 1 96.62 90 ALA A N 1
ATOM 713 C CA . ALA A 1 90 ? 10.344 -4.281 -0.862 1 96.62 90 ALA A CA 1
ATOM 714 C C . ALA A 1 90 ? 9.109 -4.477 -1.739 1 96.62 90 ALA A C 1
ATOM 716 O O . ALA A 1 90 ? 7.984 -4.238 -1.299 1 96.62 90 ALA A O 1
ATOM 717 N N . HIS A 1 91 ? 9.297 -4.863 -2.971 1 96 91 HIS A N 1
ATOM 718 C CA . HIS A 1 91 ? 8.148 -5.098 -3.85 1 96 91 HIS A CA 1
ATOM 719 C C . HIS A 1 91 ? 7.301 -6.258 -3.348 1 96 91 HIS A C 1
ATOM 721 O O . HIS A 1 91 ? 6.07 -6.168 -3.332 1 96 91 HIS A O 1
ATOM 727 N N . GLY A 1 92 ? 8 -7.344 -3.023 1 97.25 92 GLY A N 1
ATOM 728 C CA . GLY A 1 92 ? 7.273 -8.453 -2.434 1 97.25 92 GLY A CA 1
ATOM 729 C C . GLY A 1 92 ? 6.453 -8.047 -1.223 1 97.25 92 GLY A C 1
ATOM 730 O O . GLY A 1 92 ? 5.277 -8.414 -1.113 1 97.25 92 GLY A O 1
ATOM 731 N N . TYR A 1 93 ? 7.047 -7.293 -0.363 1 98 93 TYR A N 1
ATOM 732 C CA . TYR A 1 93 ? 6.359 -6.773 0.816 1 98 93 TYR A CA 1
ATOM 733 C C . TYR A 1 93 ? 5.129 -5.969 0.422 1 98 93 TYR A C 1
ATOM 735 O O . TYR A 1 93 ? 4.051 -6.156 0.988 1 98 93 TYR A O 1
ATOM 743 N N . ARG A 1 94 ? 5.254 -5.109 -0.514 1 97.31 94 ARG A N 1
ATOM 744 C CA . ARG A 1 94 ? 4.168 -4.227 -0.926 1 97.31 94 ARG A CA 1
ATOM 745 C C . ARG A 1 94 ? 3.008 -5.027 -1.514 1 97.31 94 ARG A C 1
ATOM 747 O O . ARG A 1 94 ? 1.841 -4.695 -1.287 1 97.31 94 ARG A O 1
ATOM 754 N N . VAL A 1 95 ? 3.316 -6.023 -2.32 1 97.62 95 VAL A N 1
ATOM 755 C CA . VAL A 1 95 ? 2.275 -6.82 -2.959 1 97.62 95 VAL A CA 1
ATOM 756 C C . VAL A 1 95 ? 1.483 -7.582 -1.899 1 97.62 95 VAL A C 1
ATOM 758 O O . VAL A 1 95 ? 0.25 -7.59 -1.924 1 97.62 95 VAL A O 1
ATOM 761 N N . VAL A 1 96 ? 2.184 -8.195 -0.966 1 98.25 96 VAL A N 1
ATOM 762 C CA . VAL A 1 96 ? 1.496 -8.93 0.091 1 98.25 96 VAL A CA 1
ATOM 763 C C . VAL A 1 96 ? 0.72 -7.953 0.975 1 98.25 96 VAL A C 1
ATOM 765 O O . VAL A 1 96 ? -0.393 -8.258 1.414 1 98.25 96 VAL A O 1
ATOM 768 N N . SER A 1 97 ? 1.312 -6.77 1.251 1 97.94 97 SER A N 1
ATOM 769 C CA . SER A 1 97 ? 0.596 -5.742 2 1 97.94 97 SER A CA 1
ATOM 770 C C . SER A 1 97 ? -0.688 -5.332 1.287 1 97.94 97 SER A C 1
ATOM 772 O O . SER A 1 97 ? -1.705 -5.07 1.932 1 97.94 97 SER A O 1
ATOM 774 N N . ALA A 1 98 ? -0.655 -5.254 -0.012 1 97.62 98 ALA A N 1
ATOM 775 C CA . ALA A 1 98 ? -1.855 -4.949 -0.786 1 97.62 98 ALA A CA 1
ATOM 776 C C . ALA A 1 98 ? -2.914 -6.035 -0.606 1 97.62 98 ALA A C 1
ATOM 778 O O . ALA A 1 98 ? -4.098 -5.73 -0.433 1 97.62 98 ALA A O 1
ATOM 779 N N . PHE A 1 99 ? -2.498 -7.289 -0.629 1 98.19 99 PHE A N 1
ATOM 780 C CA . PHE A 1 99 ? -3.436 -8.375 -0.379 1 98.19 99 PHE A CA 1
ATOM 781 C C . PHE A 1 99 ? -4.016 -8.281 1.027 1 98.19 99 PHE A C 1
ATOM 783 O O . PHE A 1 99 ? -5.199 -8.547 1.235 1 98.19 99 PHE A O 1
ATOM 790 N N . CYS A 1 100 ? -3.17 -7.918 1.985 1 97.88 100 CYS A N 1
ATOM 791 C CA . CYS A 1 100 ? -3.666 -7.746 3.346 1 97.88 100 CYS A CA 1
ATOM 792 C C . CYS A 1 100 ? -4.73 -6.656 3.406 1 97.88 100 CYS A C 1
ATOM 794 O O . CYS A 1 100 ? -5.758 -6.824 4.066 1 97.88 100 CYS A O 1
ATOM 796 N N . SER A 1 101 ? -4.457 -5.59 2.729 1 97.75 101 SER A N 1
ATOM 797 C CA . SER A 1 101 ? -5.422 -4.496 2.674 1 97.75 101 SER A CA 1
ATOM 798 C C . SER A 1 101 ? -6.73 -4.945 2.035 1 97.75 101 SER A C 1
ATOM 800 O O . SER A 1 101 ? -7.812 -4.59 2.51 1 97.75 101 SER A O 1
ATOM 802 N N . LEU A 1 102 ? -6.629 -5.715 0.976 1 97.69 102 LEU A N 1
ATOM 803 C CA . LEU A 1 102 ? -7.816 -6.223 0.299 1 97.69 102 LEU A CA 1
ATOM 804 C C . LEU A 1 102 ? -8.625 -7.129 1.224 1 97.69 102 LEU A C 1
ATOM 806 O O . LEU A 1 102 ? -9.844 -6.98 1.334 1 97.69 102 LEU A O 1
ATOM 810 N N . VAL A 1 103 ? -7.977 -8.039 1.874 1 97.44 103 VAL A N 1
ATOM 811 C CA . VAL A 1 103 ? -8.648 -8.969 2.777 1 97.44 103 VAL A CA 1
ATOM 812 C C . VAL A 1 103 ? -9.297 -8.195 3.924 1 97.44 103 VAL A C 1
ATOM 814 O O . VAL A 1 103 ? -10.406 -8.516 4.344 1 97.44 103 VAL A O 1
ATOM 817 N N . GLU A 1 104 ? -8.602 -7.191 4.422 1 96.44 104 GLU A N 1
ATOM 818 C CA . GLU A 1 104 ? -9.125 -6.348 5.488 1 96.44 104 GLU A CA 1
ATOM 819 C C . GLU A 1 104 ? -10.414 -5.66 5.066 1 96.44 104 GLU A C 1
ATOM 821 O O . GLU A 1 104 ? -11.25 -5.324 5.906 1 96.44 104 GLU A O 1
ATOM 826 N N . ASN A 1 105 ? -10.594 -5.508 3.773 1 96.56 105 ASN A N 1
ATOM 827 C CA . ASN A 1 105 ? -11.727 -4.73 3.287 1 96.56 105 ASN A CA 1
ATOM 828 C C . ASN A 1 105 ? -12.711 -5.602 2.516 1 96.56 105 ASN A C 1
ATOM 830 O O . ASN A 1 105 ? -13.492 -5.098 1.709 1 96.56 105 ASN A O 1
ATOM 834 N N . LEU A 1 106 ? -12.695 -6.879 2.748 1 95.38 106 LEU A N 1
ATOM 835 C CA . LEU A 1 106 ? -13.617 -7.801 2.096 1 95.38 106 LEU A CA 1
ATOM 836 C C . LEU A 1 106 ? -15.062 -7.41 2.367 1 95.38 106 LEU A C 1
ATOM 838 O O . LEU A 1 106 ? -15.945 -7.664 1.544 1 95.38 106 LEU A O 1
ATOM 842 N N . ASP A 1 107 ? -15.328 -6.75 3.514 1 94.12 107 ASP A N 1
ATOM 843 C CA . ASP A 1 107 ? -16.703 -6.391 3.879 1 94.12 107 ASP A CA 1
ATOM 844 C C . ASP A 1 107 ? -16.953 -4.906 3.641 1 94.12 107 ASP A C 1
ATOM 846 O O . ASP A 1 107 ? -17.938 -4.352 4.141 1 94.12 107 ASP A O 1
ATOM 850 N N . THR A 1 108 ? -16.078 -4.223 3.02 1 93.81 108 THR A N 1
ATOM 851 C CA . THR A 1 108 ? -16.219 -2.83 2.602 1 93.81 108 THR A CA 1
ATOM 852 C C . THR A 1 108 ? -15.992 -2.693 1.099 1 93.81 108 THR A C 1
ATOM 854 O O . THR A 1 108 ? -14.938 -2.215 0.665 1 93.81 108 THR A O 1
ATOM 857 N N . PRO A 1 109 ? -17.016 -3.043 0.396 1 91 109 PRO A N 1
ATOM 858 C CA . PRO A 1 109 ? -16.859 -3.201 -1.052 1 91 109 PRO A CA 1
ATOM 859 C C . PRO A 1 109 ? -16.391 -1.924 -1.738 1 91 109 PRO A C 1
ATOM 861 O O . PRO A 1 109 ? -15.648 -1.987 -2.729 1 91 109 PRO A O 1
ATOM 864 N N . ASP A 1 110 ? -16.797 -0.785 -1.259 1 92.25 110 ASP A N 1
ATOM 865 C CA . ASP A 1 110 ? -16.406 0.461 -1.916 1 92.25 110 ASP A CA 1
ATOM 866 C C . ASP A 1 110 ? -14.906 0.675 -1.853 1 92.25 110 ASP A C 1
ATOM 868 O O . ASP A 1 110 ? -14.273 1.006 -2.861 1 92.25 110 ASP A O 1
ATOM 872 N N . ILE A 1 111 ? -14.359 0.407 -0.718 1 95.62 111 ILE A N 1
ATOM 873 C CA . ILE A 1 111 ? -12.914 0.544 -0.578 1 95.62 111 ILE A CA 1
ATOM 874 C C . ILE A 1 111 ? -12.211 -0.599 -1.311 1 95.62 111 ILE A C 1
ATOM 876 O O . ILE A 1 111 ? -11.227 -0.378 -2.021 1 95.62 111 ILE A O 1
ATOM 880 N N . PHE A 1 112 ? -12.75 -1.818 -1.141 1 97 112 PHE A N 1
ATOM 881 C CA . PHE A 1 112 ? -12.203 -3.012 -1.772 1 97 112 PHE A CA 1
ATOM 882 C C . PHE A 1 112 ? -12.047 -2.807 -3.275 1 97 112 PHE A C 1
ATOM 884 O O . PHE A 1 112 ? -10.961 -3.029 -3.826 1 97 112 PHE A O 1
ATOM 891 N N . ILE A 1 113 ? -13.039 -2.293 -3.908 1 97 113 ILE A N 1
ATOM 892 C CA . ILE A 1 113 ? -13.062 -2.104 -5.355 1 97 113 ILE A CA 1
ATOM 893 C C . ILE A 1 113 ? -12.086 -0.999 -5.746 1 97 113 ILE A C 1
ATOM 895 O O . ILE A 1 113 ? -11.344 -1.138 -6.719 1 97 113 ILE A O 1
ATOM 899 N N . GLU A 1 114 ? -12.078 0.073 -5.02 1 96.69 114 GLU A N 1
ATOM 900 C CA . GLU A 1 114 ? -11.188 1.182 -5.348 1 96.69 114 GLU A CA 1
ATOM 901 C C . GLU A 1 114 ? -9.727 0.766 -5.227 1 96.69 114 GLU A C 1
ATOM 903 O O . GLU A 1 114 ? -8.875 1.225 -6 1 96.69 114 GLU A O 1
ATOM 908 N N . LEU A 1 115 ? -9.414 -0.046 -4.215 1 97.56 115 LEU A N 1
ATOM 909 C CA . LEU A 1 115 ? -8.055 -0.558 -4.086 1 97.56 115 LEU A CA 1
ATOM 910 C C . LEU A 1 115 ? -7.652 -1.36 -5.316 1 97.56 115 LEU A C 1
ATOM 912 O O . LEU A 1 115 ? -6.531 -1.229 -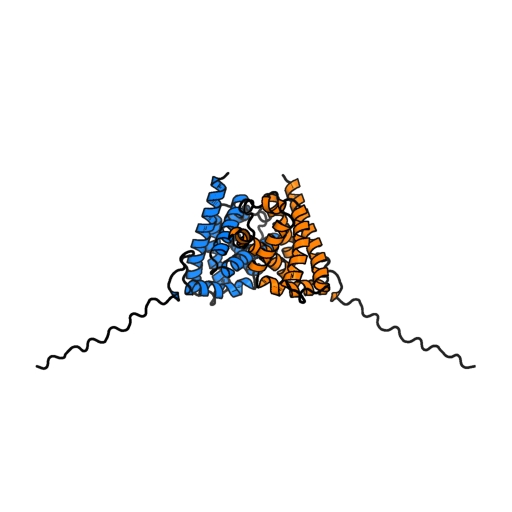5.812 1 97.56 115 LEU A O 1
ATOM 916 N N . LEU A 1 116 ? -8.531 -2.172 -5.801 1 97.94 116 LEU A N 1
ATOM 917 C CA . LEU A 1 116 ? -8.266 -2.98 -6.988 1 97.94 116 LEU A CA 1
ATOM 918 C C . LEU A 1 116 ? -8.102 -2.098 -8.219 1 97.94 116 LEU A C 1
ATOM 920 O O . LEU A 1 116 ? -7.199 -2.316 -9.031 1 97.94 116 LEU A O 1
ATOM 924 N N . LYS A 1 117 ? -8.961 -1.134 -8.344 1 96.62 117 LYS A N 1
ATOM 925 C CA . LYS A 1 117 ? -8.875 -0.216 -9.469 1 96.62 117 LYS A CA 1
ATOM 926 C C . LYS A 1 117 ? -7.547 0.537 -9.469 1 96.62 117 LYS A C 1
ATOM 928 O O . LYS A 1 117 ? -6.922 0.711 -10.516 1 96.62 117 LYS A O 1
ATOM 933 N N . ASN A 1 118 ? -7.176 0.952 -8.305 1 94.88 118 ASN A N 1
ATOM 934 C CA . ASN A 1 118 ? -5.895 1.639 -8.188 1 94.88 118 ASN A CA 1
ATOM 935 C C . ASN A 1 118 ? -4.73 0.738 -8.594 1 94.88 118 ASN A C 1
ATOM 937 O O . ASN A 1 118 ? -3.764 1.204 -9.195 1 94.88 118 ASN A O 1
ATOM 941 N N . THR A 1 119 ? -4.805 -0.539 -8.219 1 96.5 119 THR A N 1
ATOM 942 C CA . THR A 1 119 ? -3.805 -1.505 -8.656 1 96.5 119 THR A CA 1
ATOM 943 C C . THR A 1 119 ? -3.756 -1.579 -10.18 1 96.5 119 THR A C 1
ATOM 945 O O . THR A 1 119 ? -2.676 -1.537 -10.773 1 96.5 119 THR A O 1
ATOM 948 N N . GLY A 1 120 ? -4.918 -1.681 -10.773 1 96.25 120 GLY A N 1
ATOM 949 C CA . GLY A 1 120 ? -4.973 -1.695 -12.227 1 96.25 120 GLY A CA 1
ATOM 950 C C . GLY A 1 120 ? -4.391 -0.444 -12.859 1 96.25 120 GLY A C 1
ATOM 951 O O . GLY A 1 120 ? -3.604 -0.526 -13.805 1 96.25 120 GLY A O 1
ATOM 952 N N . TYR A 1 121 ? -4.727 0.668 -12.312 1 92.44 121 TYR A N 1
ATOM 953 C CA . TYR A 1 121 ? -4.246 1.952 -12.812 1 92.44 121 TYR A CA 1
ATOM 954 C C . TYR A 1 121 ? -2.725 2.023 -12.75 1 92.44 121 TYR A C 1
ATOM 956 O O . TYR A 1 121 ? -2.07 2.303 -13.758 1 92.44 121 TYR A O 1
ATOM 964 N N . SER A 1 122 ? -2.166 1.758 -11.609 1 91.38 122 SER A N 1
ATOM 965 C CA . SER A 1 122 ? -0.726 1.872 -11.406 1 91.38 122 SER A CA 1
ATOM 966 C C . SER A 1 122 ? 0.038 0.93 -12.336 1 91.38 122 SER A C 1
ATOM 968 O O . SER A 1 122 ? 1.085 1.294 -12.875 1 91.38 122 SER A O 1
ATOM 970 N N . HIS A 1 123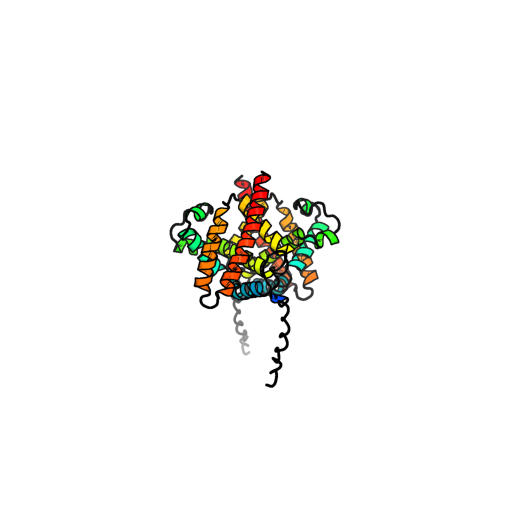 ? -0.454 -0.257 -12.57 1 93.81 123 HIS A N 1
ATOM 971 C CA . HIS A 1 123 ? 0.236 -1.229 -13.406 1 93.81 123 HIS A CA 1
ATOM 972 C C . HIS A 1 123 ? 0.068 -0.898 -14.883 1 93.81 123 HIS A C 1
ATOM 974 O O . HIS A 1 123 ? 0.979 -1.124 -15.688 1 93.81 123 HIS A O 1
ATOM 980 N N . SER A 1 124 ? -1.086 -0.292 -15.188 1 92.5 124 SER A N 1
ATOM 981 C CA . SER A 1 124 ? -1.264 0.169 -16.562 1 92.5 124 SER A CA 1
ATOM 982 C C . SER A 1 124 ? -0.302 1.307 -16.891 1 92.5 124 SER A C 1
ATOM 984 O O . SER A 1 124 ? 0.291 1.332 -17.969 1 92.5 124 SER A O 1
ATOM 986 N N . MET A 1 125 ? -0.129 2.189 -15.953 1 86.25 125 MET A N 1
ATOM 987 C CA . MET A 1 125 ? 0.775 3.32 -16.141 1 86.25 125 MET A CA 1
ATOM 988 C C . MET A 1 125 ? 2.207 2.842 -16.359 1 86.25 125 MET A C 1
ATOM 990 O O . MET A 1 125 ? 2.996 3.516 -17.031 1 86.25 125 MET A O 1
ATOM 994 N N . ARG A 1 126 ? 2.543 1.668 -15.906 1 88.06 126 ARG A N 1
ATOM 995 C CA . ARG A 1 126 ? 3.875 1.09 -16.047 1 88.06 126 ARG A CA 1
ATOM 996 C C . ARG A 1 126 ? 3.922 0.116 -17.219 1 88.06 126 ARG A C 1
ATOM 998 O O . ARG A 1 126 ? 4.922 -0.577 -17.422 1 88.06 126 ARG A O 1
ATOM 1005 N N . ASN A 1 127 ? 2.814 0.003 -17.938 1 89.81 127 ASN A N 1
ATOM 1006 C CA . ASN A 1 127 ? 2.699 -0.822 -19.141 1 89.81 127 ASN A CA 1
ATOM 1007 C C . ASN A 1 127 ? 2.908 -2.301 -18.828 1 89.81 127 ASN A C 1
ATOM 1009 O O . ASN A 1 127 ? 3.559 -3.016 -19.594 1 89.81 127 ASN A O 1
ATOM 1013 N N . VAL A 1 128 ? 2.42 -2.732 -17.703 1 92.12 128 VAL A N 1
ATOM 1014 C CA . VAL A 1 128 ? 2.467 -4.141 -17.328 1 92.12 128 VAL A CA 1
ATOM 1015 C C . VAL A 1 128 ? 1.411 -4.918 -18.109 1 92.12 128 VAL A C 1
ATOM 1017 O O . VAL A 1 128 ? 0.234 -4.555 -18.109 1 92.12 128 VAL A O 1
ATOM 1020 N N . PRO A 1 129 ? 1.817 -6.027 -18.812 1 94.44 129 PRO A N 1
ATOM 1021 C CA . PRO A 1 129 ? 0.839 -6.809 -19.562 1 94.44 129 PRO A CA 1
ATOM 1022 C C . PRO A 1 129 ? -0.218 -7.461 -18.688 1 94.44 129 PRO A C 1
ATOM 1024 O O . PRO A 1 129 ? 0.089 -7.891 -17.562 1 94.44 129 PRO A O 1
ATOM 1027 N N . HIS A 1 130 ? -1.431 -7.668 -19.234 1 94.5 130 HIS A N 1
ATOM 1028 C CA . HIS A 1 130 ? -2.588 -8.188 -18.516 1 94.5 130 HIS A CA 1
ATOM 1029 C C . HIS A 1 130 ? -2.344 -9.609 -18.031 1 94.5 130 HIS A C 1
ATOM 1031 O O . HIS A 1 130 ? -2.73 -9.977 -16.922 1 94.5 130 HIS A O 1
ATOM 1037 N N . HIS A 1 131 ? -1.73 -10.375 -18.875 1 94.62 131 HIS A N 1
ATOM 1038 C CA . HIS A 1 131 ? -1.646 -11.805 -18.625 1 94.62 131 HIS A CA 1
ATOM 1039 C C . HIS A 1 131 ? -0.783 -12.109 -17.406 1 94.62 131 HIS A C 1
ATOM 1041 O O . HIS A 1 131 ? -0.847 -13.203 -16.844 1 94.62 131 HIS A O 1
ATOM 1047 N N . TYR A 1 132 ? 0.032 -11.172 -16.906 1 93.62 132 TYR A N 1
ATOM 1048 C CA . TYR A 1 132 ? 0.861 -11.367 -15.727 1 93.62 132 TYR A CA 1
ATOM 1049 C C . TYR A 1 132 ? 0.001 -11.555 -14.484 1 93.62 132 TYR A C 1
ATOM 1051 O O . TYR A 1 132 ? 0.397 -12.242 -13.547 1 93.62 132 TYR A O 1
ATOM 1059 N N . PHE A 1 133 ? -1.139 -10.953 -14.477 1 96.31 133 PHE A N 1
ATOM 1060 C CA . PHE A 1 133 ? -2.029 -11.109 -13.328 1 96.31 133 PHE A CA 1
ATOM 1061 C C . PHE A 1 133 ? -2.57 -12.539 -13.266 1 96.31 133 PHE A C 1
ATOM 1063 O O . PHE A 1 133 ? -2.74 -13.086 -12.172 1 96.31 133 PHE A O 1
ATOM 1070 N N . GLU A 1 134 ? -2.846 -13.125 -14.406 1 94.56 134 GLU A N 1
ATOM 1071 C CA . GLU A 1 134 ? -3.281 -14.523 -14.438 1 94.56 134 GLU A CA 1
ATOM 1072 C C . GLU A 1 134 ? -2.168 -15.453 -13.977 1 94.56 134 GLU A C 1
ATOM 1074 O O . GLU A 1 134 ? -2.412 -16.391 -13.211 1 94.56 134 GLU A O 1
ATOM 1079 N N . GLU A 1 135 ? -0.98 -15.156 -14.484 1 96.56 135 GLU A N 1
ATOM 1080 C CA . GLU A 1 135 ? 0.176 -15.961 -14.094 1 96.56 135 GLU A CA 1
ATOM 1081 C C . GLU A 1 135 ? 0.448 -15.852 -12.602 1 96.56 135 GLU A C 1
ATOM 1083 O O . GLU A 1 135 ? 0.765 -16.859 -11.945 1 96.56 135 GLU A O 1
ATOM 1088 N N . LEU A 1 136 ? 0.309 -14.664 -12.047 1 97.38 136 LEU A N 1
ATOM 1089 C CA . LEU A 1 136 ? 0.518 -14.453 -10.625 1 97.38 136 LEU A CA 1
ATOM 1090 C C . LEU A 1 136 ? -0.47 -15.273 -9.797 1 97.38 136 LEU A C 1
ATOM 1092 O O . LEU A 1 136 ? -0.12 -15.789 -8.734 1 97.38 136 LEU A O 1
ATOM 1096 N N . GLY A 1 137 ? -1.73 -15.367 -10.297 1 96.81 137 GLY A N 1
ATOM 1097 C CA . GLY A 1 137 ? -2.742 -16.141 -9.594 1 96.81 137 GLY A CA 1
ATOM 1098 C C . GLY A 1 137 ? -2.375 -17.594 -9.43 1 96.81 137 GLY A C 1
ATOM 1099 O O . GLY A 1 137 ? -2.572 -18.172 -8.367 1 96.81 137 GLY A O 1
ATOM 1100 N N . LEU A 1 138 ? -1.871 -18.172 -10.477 1 96.25 138 LEU A N 1
ATOM 1101 C CA . LEU A 1 138 ? -1.451 -19.562 -10.438 1 96.25 138 LEU A CA 1
ATOM 1102 C C . LEU A 1 138 ? -0.323 -19.781 -9.438 1 96.25 138 LEU A C 1
ATOM 1104 O O . LEU A 1 138 ? -0.377 -20.688 -8.617 1 96.25 138 LEU A O 1
ATOM 1108 N N . VAL A 1 139 ? 0.642 -18.906 -9.523 1 97.81 139 VAL A N 1
ATOM 1109 C CA . VAL A 1 139 ? 1.795 -18.984 -8.633 1 97.81 139 VAL A CA 1
ATOM 1110 C C . VAL A 1 139 ? 1.358 -18.703 -7.199 1 97.81 139 VAL A C 1
ATOM 1112 O O . VAL A 1 139 ? 1.861 -19.328 -6.258 1 97.81 139 VAL A O 1
ATOM 1115 N N . PHE A 1 140 ? 0.425 -17.75 -7.059 1 98.31 140 PHE A N 1
ATOM 1116 C CA . PHE A 1 140 ? -0.098 -17.375 -5.754 1 98.31 140 PHE A CA 1
ATOM 1117 C C . PHE A 1 140 ? -0.688 -18.578 -5.031 1 98.31 140 PHE A C 1
ATOM 1119 O O . PHE A 1 140 ? -0.354 -18.844 -3.875 1 98.31 140 PHE A O 1
ATOM 1126 N N . LEU A 1 141 ? -1.512 -19.359 -5.695 1 96.56 141 LEU A N 1
ATOM 1127 C CA . LEU A 1 141 ? -2.145 -20.531 -5.09 1 96.56 141 LEU A CA 1
ATOM 1128 C C . LEU A 1 141 ? -1.107 -21.594 -4.75 1 96.56 141 LEU A C 1
ATOM 1130 O O . LEU A 1 141 ? -1.227 -22.281 -3.73 1 96.56 141 LEU A O 1
ATOM 1134 N N . GLU A 1 142 ? -0.134 -21.688 -5.566 1 97 142 GLU A N 1
ATOM 1135 C CA . GLU A 1 142 ? 0.939 -22.641 -5.309 1 97 142 GLU A CA 1
ATOM 1136 C C . GLU A 1 142 ? 1.729 -22.25 -4.059 1 97 142 GLU A C 1
ATOM 1138 O O . GLU A 1 142 ? 1.991 -23.094 -3.201 1 97 142 GLU A O 1
ATOM 1143 N N . VAL A 1 143 ? 2.105 -20.984 -3.992 1 97.81 143 VAL A N 1
ATOM 1144 C CA . VAL A 1 143 ? 2.9 -20.516 -2.865 1 97.81 143 VAL A CA 1
ATOM 1145 C C . VAL A 1 143 ? 2.084 -20.609 -1.579 1 97.81 143 VAL A C 1
ATOM 1147 O O . VAL A 1 143 ? 2.615 -20.953 -0.522 1 97.81 143 VAL A O 1
ATOM 1150 N N . MET A 1 144 ? 0.795 -20.312 -1.657 1 97.56 144 MET A N 1
ATOM 1151 C CA . MET A 1 144 ? -0.085 -20.484 -0.505 1 97.56 144 MET A CA 1
ATOM 1152 C C . MET A 1 144 ? -0.05 -21.938 -0.005 1 97.56 144 MET A C 1
ATOM 115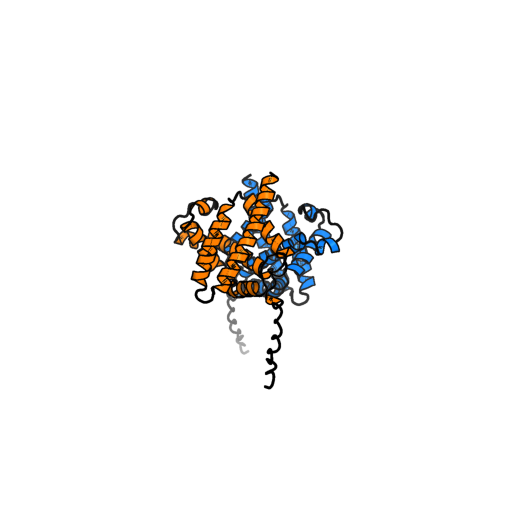4 O O . MET A 1 144 ? 0.104 -22.172 1.193 1 97.56 144 MET A O 1
ATOM 1158 N N . SER A 1 145 ? -0.199 -22.844 -0.911 1 96.38 145 SER A N 1
ATOM 1159 C CA . SER A 1 145 ? -0.173 -24.25 -0.555 1 96.38 145 SER A CA 1
ATOM 1160 C C . SER A 1 145 ? 1.155 -24.641 0.087 1 96.38 145 SER A C 1
ATOM 1162 O O . SER A 1 145 ? 1.183 -25.359 1.086 1 96.38 145 SER A O 1
ATOM 1164 N N . GLU A 1 146 ? 2.232 -24.172 -0.413 1 96.75 146 GLU A N 1
ATOM 1165 C CA . GLU A 1 146 ? 3.568 -24.5 0.069 1 96.75 146 GLU A CA 1
ATOM 1166 C C . GLU A 1 146 ? 3.834 -23.891 1.441 1 96.75 146 GLU A C 1
ATOM 1168 O O . GLU A 1 146 ? 4.426 -24.531 2.311 1 96.75 146 GLU A O 1
ATOM 1173 N N . GLN A 1 147 ? 3.434 -22.672 1.628 1 96 147 GLN A N 1
ATOM 1174 C CA . GLN A 1 147 ? 3.787 -21.938 2.832 1 96 147 GLN A CA 1
ATOM 1175 C C . GLN A 1 147 ? 2.844 -22.266 3.982 1 96 147 GLN A C 1
ATOM 1177 O O . GLN A 1 147 ? 3.242 -22.234 5.148 1 96 147 GLN A O 1
ATOM 1182 N N . LEU A 1 148 ? 1.626 -22.578 3.668 1 95.75 148 LEU A N 1
ATOM 1183 C CA . LEU A 1 148 ? 0.644 -22.766 4.73 1 95.75 148 LEU A CA 1
ATOM 1184 C C . LEU A 1 148 ? 0.402 -24.25 4.988 1 95.75 148 LEU A C 1
ATOM 1186 O O . LEU A 1 148 ? -0.106 -24.625 6.047 1 95.75 148 LEU A O 1
ATOM 1190 N N . GLY A 1 149 ? 0.692 -25.141 4.012 1 95.12 149 GLY A N 1
ATOM 1191 C CA . GLY A 1 149 ? 0.455 -26.562 4.168 1 95.12 149 GLY A CA 1
ATOM 1192 C C . GLY A 1 149 ? -0.991 -26.891 4.48 1 95.12 149 GLY A C 1
ATOM 1193 O O . GLY A 1 149 ? -1.901 -26.453 3.775 1 95.12 149 GLY A O 1
ATOM 1194 N N . ASP A 1 150 ? -1.237 -27.469 5.648 1 93.75 150 ASP A N 1
ATOM 1195 C CA . ASP A 1 150 ? -2.557 -27.953 6.043 1 93.75 150 ASP A CA 1
ATOM 1196 C C . ASP A 1 150 ? -3.492 -26.797 6.379 1 93.75 150 ASP A C 1
ATOM 1198 O O . ASP A 1 150 ? -4.715 -26.969 6.398 1 93.75 150 ASP A O 1
ATOM 1202 N N . LYS A 1 151 ? -2.955 -25.688 6.617 1 93.5 151 LYS A N 1
ATOM 1203 C CA . LYS A 1 151 ? -3.771 -24.531 6.938 1 93.5 151 LYS A CA 1
ATOM 1204 C C . LYS A 1 151 ? -4.445 -23.969 5.688 1 93.5 151 LYS A C 1
ATOM 1206 O O . LYS A 1 151 ? -5.402 -23.188 5.781 1 93.5 151 LYS A O 1
ATOM 1211 N N . PHE A 1 152 ? -3.889 -24.281 4.594 1 96.5 152 PHE A N 1
ATOM 1212 C CA . PHE A 1 152 ? -4.539 -23.938 3.336 1 96.5 152 PHE A CA 1
ATOM 1213 C C . PHE A 1 152 ? -5.477 -25.047 2.885 1 96.5 152 PHE A C 1
ATOM 1215 O O . PHE A 1 152 ? -5.129 -25.844 2.018 1 96.5 152 PHE A O 1
ATOM 1222 N N . THR A 1 153 ? -6.684 -25.047 3.35 1 96.44 153 THR A N 1
ATOM 1223 C CA . THR A 1 153 ? -7.672 -26.094 3.129 1 96.44 153 THR A CA 1
ATOM 1224 C C . THR A 1 153 ? -8.234 -26.016 1.712 1 96.44 153 THR A C 1
ATOM 1226 O O . THR A 1 153 ? -8.117 -24.984 1.046 1 96.44 153 THR A O 1
ATOM 1229 N N . PRO A 1 154 ? -8.859 -27.078 1.273 1 96.88 154 PRO A N 1
ATOM 1230 C CA . PRO A 1 154 ? -9.508 -27.047 -0.037 1 96.88 154 PRO A CA 1
ATOM 1231 C C . PRO A 1 154 ? -10.562 -25.953 -0.148 1 96.88 154 PRO A C 1
ATOM 1233 O O . PRO A 1 154 ? -10.695 -25.328 -1.204 1 96.88 154 PRO A O 1
ATOM 1236 N N . LYS A 1 155 ? -11.281 -25.703 0.91 1 96.81 155 LYS A N 1
ATOM 1237 C CA . LYS A 1 155 ? -12.281 -24.641 0.915 1 96.81 155 LYS A CA 1
ATOM 1238 C C . LYS A 1 155 ? -11.641 -23.266 0.783 1 96.81 155 LYS A C 1
ATOM 1240 O O . LYS A 1 155 ? -12.156 -22.391 0.089 1 96.81 155 LYS A O 1
ATOM 1245 N N . ALA A 1 156 ? -10.523 -23.078 1.466 1 97 156 ALA A N 1
ATOM 1246 C CA . ALA A 1 156 ? -9.781 -21.828 1.33 1 97 156 ALA A CA 1
ATOM 1247 C C . ALA A 1 156 ? -9.273 -21.641 -0.097 1 97 156 ALA A C 1
ATOM 1249 O O . ALA A 1 156 ? -9.367 -20.547 -0.661 1 97 156 ALA A O 1
ATOM 1250 N N . LYS A 1 157 ? -8.727 -22.734 -0.598 1 97.25 157 LYS A N 1
ATOM 1251 C CA . LYS A 1 157 ? -8.227 -22.703 -1.969 1 97.25 157 LYS A CA 1
ATOM 1252 C C . LYS A 1 157 ? -9.336 -22.312 -2.947 1 97.25 157 LYS A C 1
ATOM 1254 O O . LYS A 1 157 ? -9.125 -21.5 -3.838 1 97.25 157 LYS A O 1
ATOM 1259 N N . GLU A 1 158 ? -10.43 -22.875 -2.797 1 96.62 158 GLU A N 1
ATOM 1260 C CA . GLU A 1 158 ? -11.57 -22.562 -3.65 1 96.62 158 GLU A CA 1
ATOM 1261 C C . GLU A 1 158 ? -12 -21.109 -3.488 1 96.62 158 GLU A C 1
ATOM 1263 O O . GLU A 1 158 ? -12.273 -20.422 -4.477 1 96.62 158 GLU A O 1
ATOM 1268 N N . ALA A 1 159 ? -12.094 -20.688 -2.266 1 96.94 159 ALA A N 1
ATOM 1269 C CA . ALA A 1 159 ? -12.492 -19.312 -1.977 1 96.94 159 ALA A CA 1
ATOM 1270 C C . ALA A 1 159 ? -11.516 -18.312 -2.598 1 96.94 159 ALA A C 1
ATOM 1272 O O . ALA A 1 159 ? -11.93 -17.312 -3.184 1 96.94 159 ALA A O 1
ATOM 1273 N N . TRP A 1 160 ? -10.242 -18.594 -2.5 1 97.62 160 TRP A N 1
ATOM 1274 C CA . TRP A 1 160 ? -9.227 -17.719 -3.08 1 97.62 160 TRP A CA 1
ATOM 1275 C C . TRP A 1 160 ? -9.32 -17.719 -4.602 1 97.62 160 TRP A C 1
ATOM 1277 O O . TRP A 1 160 ? -9.086 -16.688 -5.238 1 97.62 160 TRP A O 1
ATOM 1287 N N . GLY A 1 161 ? -9.539 -18.938 -5.156 1 96.81 161 GLY A N 1
ATOM 1288 C CA . GLY A 1 161 ? -9.742 -18.984 -6.598 1 96.81 161 GLY A CA 1
ATOM 1289 C C . GLY A 1 161 ? -10.844 -18.062 -7.078 1 96.81 161 GLY A C 1
ATOM 1290 O O . GLY A 1 161 ? -10.656 -17.328 -8.047 1 96.81 161 GLY A O 1
ATOM 1291 N N . LEU A 1 162 ? -11.93 -18.062 -6.418 1 96.06 162 LEU A N 1
ATOM 1292 C CA . LEU A 1 162 ? -13.055 -17.203 -6.758 1 96.06 162 LEU A CA 1
ATOM 1293 C C . LEU A 1 162 ? -12.711 -15.727 -6.531 1 96.06 162 LEU A C 1
ATOM 1295 O O . LEU A 1 162 ? -12.961 -14.883 -7.395 1 96.06 162 LEU A O 1
ATOM 1299 N N . ALA A 1 163 ? -12.156 -15.477 -5.387 1 96.69 163 ALA A N 1
ATOM 1300 C CA . ALA A 1 163 ? -11.797 -14.109 -5.043 1 96.69 163 ALA A CA 1
ATOM 1301 C C . ALA A 1 163 ? -10.797 -13.531 -6.043 1 96.69 163 ALA A C 1
ATOM 1303 O O . ALA A 1 163 ? -10.953 -12.406 -6.52 1 96.69 163 ALA A O 1
ATOM 1304 N N . TYR A 1 164 ? -9.781 -14.32 -6.336 1 97.44 164 TYR A N 1
ATOM 1305 C CA . TYR A 1 164 ? -8.758 -13.859 -7.266 1 97.44 164 TYR A CA 1
ATOM 1306 C C . TYR A 1 164 ? -9.344 -13.602 -8.648 1 97.44 164 TYR A C 1
ATOM 1308 O O . TYR A 1 164 ? -8.961 -12.641 -9.32 1 97.44 164 TYR A O 1
ATOM 1316 N N . GLY A 1 165 ? -10.211 -14.523 -9.078 1 96.06 165 GLY A N 1
ATOM 1317 C CA . GLY A 1 165 ? -10.898 -14.273 -10.336 1 96.06 165 GLY A CA 1
ATOM 1318 C C . GLY A 1 165 ? -11.617 -12.938 -10.367 1 96.06 165 GLY A C 1
ATOM 1319 O O . GLY A 1 165 ? -11.523 -12.203 -11.352 1 96.06 165 GLY A O 1
ATOM 1320 N N . PHE A 1 166 ? -12.305 -12.633 -9.352 1 96.12 166 PHE A N 1
ATOM 1321 C CA . PHE A 1 166 ? -13 -11.359 -9.25 1 96.12 166 PHE A CA 1
ATOM 1322 C C . PHE A 1 166 ? -12.008 -10.203 -9.242 1 96.12 166 PHE A C 1
ATOM 1324 O O . PHE A 1 166 ? -12.203 -9.203 -9.93 1 96.12 166 PHE A O 1
ATOM 1331 N N . MET A 1 167 ? -10.945 -10.312 -8.414 1 97.62 167 MET A N 1
ATOM 1332 C CA . MET A 1 167 ? -9.93 -9.266 -8.344 1 97.62 167 MET A CA 1
ATOM 1333 C C . MET A 1 167 ? -9.344 -8.984 -9.719 1 97.62 167 MET A C 1
ATOM 1335 O O . MET A 1 167 ? -9.195 -7.828 -10.109 1 97.62 167 MET A O 1
ATOM 1339 N N . CYS A 1 168 ? -9.047 -10.031 -10.438 1 97.19 168 CYS A N 1
ATOM 1340 C CA . CYS A 1 168 ? -8.477 -9.883 -11.773 1 97.19 168 CYS A CA 1
ATOM 1341 C C . CYS A 1 168 ? -9.438 -9.156 -12.703 1 97.19 168 CYS A C 1
ATOM 1343 O O . CYS A 1 168 ? -9.031 -8.297 -13.484 1 97.19 168 CYS A O 1
ATOM 1345 N N . LYS A 1 169 ? -10.672 -9.555 -12.617 1 96.81 169 LYS A N 1
ATOM 1346 C CA . LYS A 1 169 ? -11.672 -8.906 -13.461 1 96.81 169 LYS A CA 1
ATOM 1347 C C . LYS A 1 169 ? -11.688 -7.398 -13.227 1 96.81 169 LYS A C 1
ATOM 1349 O O . LYS A 1 169 ? -11.703 -6.621 -14.18 1 96.81 169 LYS A O 1
ATOM 1354 N N . VAL A 1 170 ? -11.703 -7 -12 1 97.19 170 VAL A N 1
ATOM 1355 C CA . VAL A 1 170 ? -11.75 -5.582 -11.664 1 97.19 170 VAL A CA 1
ATOM 1356 C C . VAL A 1 170 ? -10.453 -4.898 -12.086 1 97.19 170 VAL A C 1
ATOM 1358 O O . VAL A 1 170 ? -10.477 -3.824 -12.688 1 97.19 170 VAL A O 1
ATOM 1361 N N . ILE A 1 171 ? -9.281 -5.488 -11.773 1 97.94 171 ILE A N 1
ATOM 1362 C CA . ILE A 1 171 ? -7.973 -4.914 -12.07 1 97.94 171 ILE A CA 1
ATOM 1363 C C . ILE A 1 171 ? -7.82 -4.738 -13.586 1 97.94 171 ILE A C 1
ATOM 1365 O O . ILE A 1 171 ? -7.445 -3.662 -14.055 1 97.94 171 ILE A O 1
ATOM 1369 N N . LEU A 1 172 ? -8.125 -5.793 -14.312 1 97.31 172 LEU A N 1
ATOM 1370 C CA . LEU A 1 172 ? -7.977 -5.758 -15.766 1 97.31 172 LEU A CA 1
ATOM 1371 C C . LEU A 1 172 ? -8.953 -4.77 -16.391 1 97.31 172 LEU A C 1
ATOM 1373 O O . LEU A 1 172 ? -8.625 -4.117 -17.391 1 97.31 172 LEU A O 1
ATOM 1377 N N . GLY A 1 173 ? -10.156 -4.734 -15.852 1 96.88 173 GLY A N 1
ATOM 1378 C CA . GLY A 1 173 ? -11.086 -3.711 -16.297 1 96.88 173 GLY A CA 1
ATOM 1379 C C . GLY A 1 173 ? -10.555 -2.303 -16.125 1 96.88 173 GLY A C 1
ATOM 1380 O O . GLY A 1 173 ? -10.703 -1.462 -17.016 1 96.88 173 GLY A O 1
ATOM 1381 N N . ALA A 1 174 ? -9.969 -2.053 -14.992 1 96.19 174 ALA A N 1
ATOM 1382 C CA . ALA A 1 174 ? -9.375 -0.746 -14.727 1 96.19 174 ALA A CA 1
ATOM 1383 C C . ALA A 1 174 ? -8.227 -0.456 -15.68 1 96.19 174 ALA A C 1
ATOM 1385 O O . ALA A 1 174 ? -8.062 0.677 -16.141 1 96.19 174 ALA A O 1
ATOM 1386 N N . MET A 1 175 ? -7.387 -1.433 -15.906 1 95.75 175 MET A N 1
ATOM 1387 C CA . MET A 1 175 ? -6.289 -1.275 -16.859 1 95.75 175 MET A CA 1
ATOM 1388 C C . MET A 1 175 ? -6.816 -0.907 -18.234 1 95.75 175 MET A C 1
ATOM 1390 O O . MET A 1 175 ? -6.277 -0.014 -18.891 1 95.75 175 MET A O 1
ATOM 1394 N N . ASP A 1 176 ? -7.836 -1.602 -18.656 1 95.56 176 ASP A N 1
ATOM 1395 C CA . ASP A 1 176 ? -8.445 -1.335 -19.953 1 95.56 176 ASP A CA 1
ATOM 1396 C C . ASP A 1 176 ? -8.938 0.106 -20.047 1 95.56 176 ASP A C 1
ATOM 1398 O O . ASP A 1 176 ? -8.828 0.744 -21.094 1 95.56 176 ASP A O 1
ATOM 1402 N N . GLU A 1 177 ? -9.508 0.546 -19 1 92.94 177 GLU A N 1
ATOM 1403 C CA . GLU A 1 177 ? -10.023 1.913 -18.969 1 92.94 177 GLU A CA 1
ATOM 1404 C C . GLU A 1 177 ? -8.906 2.928 -19.188 1 92.94 177 GLU A C 1
ATOM 1406 O O . GLU A 1 177 ? -9.078 3.904 -19.922 1 92.94 177 GLU A O 1
ATOM 1411 N N . VAL A 1 178 ? -7.793 2.723 -18.578 1 88.69 178 VAL A N 1
ATOM 1412 C CA . VAL A 1 178 ? -6.648 3.621 -18.703 1 88.69 178 VAL A CA 1
ATOM 1413 C C . VAL A 1 178 ? -6.117 3.572 -20.141 1 88.69 178 VAL A C 1
ATOM 1415 O O . VAL A 1 178 ? -5.785 4.605 -20.719 1 88.69 178 VAL A O 1
ATOM 1418 N N . GLU A 1 179 ? -6.02 2.412 -20.609 1 88.62 179 GLU A N 1
ATOM 1419 C CA . GLU A 1 179 ? -5.457 2.209 -21.938 1 88.62 179 GLU A CA 1
ATOM 1420 C C . GLU A 1 179 ? -6.371 2.789 -23.016 1 88.62 179 GLU A C 1
ATOM 1422 O O . GLU A 1 179 ? -5.898 3.219 -24.078 1 88.62 179 GLU A O 1
ATOM 1427 N N . ASN A 1 180 ? -7.566 2.816 -22.781 1 87.44 180 ASN A N 1
ATOM 1428 C CA . ASN A 1 180 ? -8.523 3.381 -23.734 1 87.44 180 ASN A CA 1
ATOM 1429 C C . ASN A 1 180 ? -8.531 4.906 -23.672 1 87.44 180 ASN A C 1
ATOM 1431 O O . ASN A 1 180 ? -9 5.566 -24.609 1 87.44 180 ASN A O 1
ATOM 1435 N N . GLU A 1 181 ? -8.109 5.477 -22.578 1 81 181 GLU A N 1
ATOM 1436 C CA . GLU A 1 181 ? -8.047 6.93 -22.422 1 81 181 GLU A CA 1
ATOM 1437 C C . GLU A 1 181 ? -6.762 7.492 -23.016 1 81 181 GLU A C 1
ATOM 1439 O O . GLU A 1 181 ? -6.66 8.695 -23.25 1 81 181 GLU A O 1
ATOM 1444 N N . LYS A 1 182 ? -5.734 6.812 -23.25 1 67 182 LYS A N 1
ATOM 1445 C CA . LYS A 1 182 ? -4.516 7.238 -23.922 1 67 182 LYS A CA 1
ATOM 1446 C C . LYS A 1 182 ? -4.734 7.352 -25.422 1 67 182 LYS A C 1
ATOM 1448 O O . LYS A 1 182 ? -4.098 8.172 -26.094 1 67 182 LYS A O 1
ATOM 1453 N N . MET B 1 1 ? 48.812 19.219 62.969 1 28.89 1 MET B N 1
ATOM 1454 C CA . MET B 1 1 ? 47.875 19.797 62.031 1 28.89 1 MET B CA 1
ATOM 1455 C C . MET B 1 1 ? 47.562 18.844 60.906 1 28.89 1 MET B C 1
ATOM 1457 O O . MET B 1 1 ? 48.438 18.516 60.094 1 28.89 1 MET B O 1
ATOM 1461 N N . GLY B 1 2 ? 46.781 17.797 61.094 1 28.61 2 GLY B N 1
ATOM 1462 C CA . GLY B 1 2 ? 46.5 16.562 60.375 1 28.61 2 GLY B CA 1
ATOM 1463 C C . GLY B 1 2 ? 45.844 16.812 59.031 1 28.61 2 GLY B C 1
ATOM 1464 O O . GLY B 1 2 ? 44.906 17.609 58.906 1 28.61 2 GLY B O 1
ATOM 1465 N N . ARG B 1 3 ? 46.656 16.719 57.906 1 33.06 3 ARG B N 1
ATOM 1466 C CA . ARG B 1 3 ? 46.25 17.016 56.531 1 33.06 3 ARG B CA 1
ATOM 1467 C C . ARG B 1 3 ? 45 16.25 56.156 1 33.06 3 ARG B C 1
ATOM 1469 O O . ARG B 1 3 ? 44.969 15.023 56.281 1 33.06 3 ARG B O 1
ATOM 1476 N N . CYS B 1 4 ? 43.812 16.875 56.312 1 30.89 4 CYS B N 1
ATOM 1477 C CA . CYS B 1 4 ? 42.531 16.328 55.938 1 30.89 4 CYS B CA 1
ATOM 1478 C C . CYS B 1 4 ? 42.531 15.812 54.5 1 30.89 4 CYS B C 1
ATOM 1480 O O . CYS B 1 4 ? 42.875 16.547 53.594 1 30.89 4 CYS B O 1
ATOM 1482 N N . THR B 1 5 ? 43.062 14.625 54.219 1 35.03 5 THR B N 1
ATOM 1483 C CA . THR B 1 5 ? 43.094 14.055 52.875 1 35.03 5 THR B CA 1
ATOM 1484 C C . THR B 1 5 ? 41.688 14.086 52.219 1 35.03 5 THR B C 1
ATOM 1486 O O . THR B 1 5 ? 40.75 13.539 52.781 1 35.03 5 THR B O 1
ATOM 1489 N N . PRO B 1 6 ? 41.375 15.188 51.469 1 32.59 6 PRO B N 1
ATOM 1490 C CA . PRO B 1 6 ? 40.031 15.258 50.906 1 32.59 6 PRO B CA 1
ATOM 1491 C C . PRO B 1 6 ? 39.594 13.961 50.25 1 32.59 6 PRO B C 1
ATOM 1493 O O . PRO B 1 6 ? 40.406 13.281 49.625 1 32.59 6 PRO B O 1
ATOM 1496 N N . CYS B 1 7 ? 38.75 13.109 50.844 1 32.97 7 CYS B N 1
ATOM 1497 C CA . CYS B 1 7 ? 38.125 11.914 50.281 1 32.97 7 CYS B CA 1
ATOM 1498 C C . CYS B 1 7 ? 37.406 12.242 49 1 32.97 7 CYS B C 1
ATOM 1500 O O . CYS B 1 7 ? 36.406 12.984 49 1 32.97 7 CYS B O 1
ATOM 1502 N N . PHE B 1 8 ? 38.188 12.609 47.875 1 32.19 8 PHE B N 1
ATOM 1503 C CA . PHE B 1 8 ? 37.469 12.852 46.625 1 32.19 8 PHE B CA 1
ATOM 1504 C C . PHE B 1 8 ? 36.531 11.695 46.312 1 32.19 8 PHE B C 1
ATOM 1506 O O . PHE B 1 8 ? 36.938 10.531 46.375 1 32.19 8 PHE B O 1
ATOM 1513 N N . PRO B 1 9 ? 35.25 11.859 46.531 1 32.62 9 PRO B N 1
ATOM 1514 C CA . PRO B 1 9 ? 34.344 10.742 46.188 1 32.62 9 PRO B CA 1
ATOM 1515 C C . PRO B 1 9 ? 34.625 10.164 44.781 1 32.62 9 PRO B C 1
ATOM 1517 O O . PRO B 1 9 ? 35.188 10.852 43.938 1 32.62 9 PRO B O 1
ATOM 1520 N N . THR B 1 10 ? 34.844 8.828 44.688 1 32.22 10 THR B N 1
ATOM 1521 C CA . THR B 1 10 ? 35.031 8.039 43.5 1 32.22 10 THR B CA 1
ATOM 1522 C C . THR B 1 10 ? 34.062 8.484 42.406 1 32.22 10 THR B C 1
ATOM 1524 O O . THR B 1 10 ? 32.875 8.711 42.656 1 32.22 10 THR B O 1
ATOM 1527 N N . ARG B 1 11 ? 34.531 9.008 41.281 1 31.06 11 ARG B N 1
ATOM 1528 C CA . ARG B 1 11 ? 33.812 9.414 40.094 1 31.06 11 ARG B CA 1
ATOM 1529 C C . ARG B 1 11 ? 32.75 8.383 39.719 1 31.06 11 ARG B C 1
ATOM 1531 O O . ARG B 1 11 ? 33.031 7.191 39.594 1 31.06 11 ARG B O 1
ATOM 1538 N N . GLY B 1 12 ? 31.578 8.531 40.156 1 30.5 12 GLY B N 1
ATOM 1539 C CA . GLY B 1 12 ? 30.516 7.625 39.75 1 30.5 12 GLY B CA 1
ATOM 1540 C C . GLY B 1 12 ? 30.625 7.203 38.312 1 30.5 12 GLY B C 1
ATOM 1541 O O . GLY B 1 12 ? 31.172 7.934 37.469 1 30.5 12 GLY B O 1
ATOM 1542 N N . LYS B 1 13 ? 30.594 5.906 38.031 1 33.12 13 LYS B N 1
ATOM 1543 C CA . LYS B 1 13 ? 30.656 5.254 36.75 1 33.12 13 LYS B CA 1
ATOM 1544 C C . LYS B 1 13 ? 29.875 6.043 35.688 1 33.12 13 LYS B C 1
ATOM 1546 O O . LYS B 1 13 ? 28.703 6.387 35.906 1 33.12 13 LYS B O 1
ATOM 1551 N N . GLN B 1 14 ? 30.375 6.93 34.906 1 31.89 14 GLN B N 1
ATOM 1552 C CA . GLN B 1 14 ? 29.75 7.488 33.719 1 31.89 14 GLN B CA 1
ATOM 1553 C C . GLN B 1 14 ? 28.859 6.453 33 1 31.89 14 GLN B C 1
ATOM 1555 O O . GLN B 1 14 ? 29.344 5.402 32.594 1 31.89 14 GLN B O 1
ATOM 1560 N N . ILE B 1 15 ? 27.688 6.125 33.438 1 36.59 15 ILE B N 1
ATOM 1561 C CA . ILE B 1 15 ? 26.797 5.254 32.656 1 36.59 15 ILE B CA 1
ATOM 1562 C C . ILE B 1 15 ? 26.875 5.602 31.188 1 36.59 15 ILE B C 1
ATOM 1564 O O . ILE B 1 15 ? 26.703 6.762 30.797 1 36.59 15 ILE B O 1
ATOM 1568 N N . ALA B 1 16 ? 27.578 4.98 30.422 1 39.44 16 ALA B N 1
ATOM 1569 C CA . ALA B 1 16 ? 27.734 5.016 28.984 1 39.44 16 ALA B CA 1
ATOM 1570 C C . ALA B 1 16 ? 26.422 5.352 28.297 1 39.44 16 ALA B C 1
ATOM 1572 O O . ALA B 1 16 ? 25.344 4.977 28.781 1 39.44 16 ALA B O 1
ATOM 1573 N N . PRO B 1 17 ? 26.188 6.422 27.531 1 42.06 17 PRO B N 1
ATOM 1574 C CA . PRO B 1 17 ? 24.938 6.621 26.797 1 42.06 17 PRO B CA 1
ATOM 1575 C C . PRO B 1 17 ? 24.297 5.305 26.344 1 42.06 17 PRO B C 1
ATOM 1577 O O . PRO B 1 17 ? 24.984 4.434 25.812 1 42.06 17 PRO B O 1
ATOM 1580 N N . GLY B 1 18 ? 23.484 4.602 26.953 1 42.97 18 GLY B N 1
ATOM 1581 C CA . GLY B 1 18 ? 22.844 3.324 26.672 1 42.97 18 GLY B CA 1
ATOM 1582 C C . GLY B 1 18 ? 22.438 3.168 25.219 1 42.97 18 GLY B C 1
ATOM 1583 O O . GLY B 1 18 ? 22.375 4.148 24.469 1 42.97 18 GLY B O 1
ATOM 1584 N N . ASP B 1 19 ? 22.703 1.983 24.531 1 52.38 19 ASP B N 1
ATOM 1585 C CA . ASP B 1 19 ? 22.391 1.513 23.172 1 52.38 19 ASP B CA 1
ATOM 1586 C C . ASP B 1 19 ? 21.094 2.135 22.672 1 52.38 19 ASP B C 1
ATOM 1588 O O . ASP B 1 19 ? 20.922 2.311 21.453 1 52.38 19 ASP B O 1
ATOM 1592 N N . ASN B 1 20 ? 20.219 2.547 23.594 1 61.56 20 ASN B N 1
ATOM 1593 C CA . ASN B 1 20 ? 18.906 3.105 23.266 1 61.56 20 ASN B CA 1
ATOM 1594 C C . ASN B 1 20 ? 19.031 4.535 22.75 1 61.56 20 ASN B C 1
ATOM 1596 O O . ASN B 1 20 ? 18.078 5.066 22.156 1 61.56 20 ASN B O 1
ATOM 1600 N N . ASP B 1 21 ? 20.188 5.152 22.859 1 67.94 21 ASP B N 1
ATOM 1601 C CA . ASP B 1 21 ? 20.297 6.566 22.516 1 67.94 21 ASP B CA 1
ATOM 1602 C C . ASP B 1 21 ? 21.125 6.762 21.25 1 67.94 21 ASP B C 1
ATOM 1604 O O . ASP B 1 21 ? 21.328 7.895 20.797 1 67.94 21 ASP B O 1
ATOM 1608 N N . VAL B 1 22 ? 21.594 5.676 20.766 1 77.81 22 VAL B N 1
ATOM 1609 C CA . VAL B 1 22 ? 22.391 5.84 19.562 1 77.81 22 VAL B CA 1
ATOM 1610 C C . VAL B 1 22 ? 21.484 5.887 18.344 1 77.81 22 VAL B C 1
ATOM 1612 O O . VAL B 1 22 ? 20.703 4.965 18.109 1 77.81 22 VAL B O 1
ATOM 1615 N N . PRO B 1 23 ? 21.594 6.969 17.688 1 85 23 PRO B N 1
ATOM 1616 C CA . PRO B 1 23 ? 20.766 7.094 16.5 1 85 23 PRO B CA 1
ATOM 1617 C C . PRO B 1 23 ? 21.094 6.047 15.43 1 85 23 PRO B C 1
ATOM 1619 O O . PRO B 1 23 ? 22.25 5.68 15.258 1 85 23 PRO B O 1
ATOM 1622 N N . ASP B 1 24 ? 20.031 5.504 14.891 1 86.5 24 ASP B N 1
ATOM 1623 C CA . ASP B 1 24 ? 20.156 4.594 13.758 1 86.5 24 ASP B CA 1
ATOM 1624 C C . ASP B 1 24 ? 20.906 5.258 12.609 1 86.5 24 ASP B C 1
ATOM 1626 O O . ASP B 1 24 ? 20.672 6.43 12.297 1 86.5 24 ASP B O 1
ATOM 1630 N N . GLU B 1 25 ? 21.797 4.598 12.039 1 83.88 25 GLU B N 1
ATOM 1631 C CA . GLU B 1 25 ? 22.672 5.16 11.016 1 83.88 25 GLU B CA 1
ATOM 1632 C C . GLU B 1 25 ? 21.875 5.555 9.766 1 83.88 25 GLU B C 1
ATOM 1634 O O . GLU B 1 25 ? 22.25 6.484 9.055 1 83.88 25 GLU B O 1
ATOM 1639 N N . THR B 1 26 ? 20.844 4.938 9.477 1 84.94 26 THR B N 1
ATOM 1640 C CA . THR B 1 26 ? 20.078 5.18 8.258 1 84.94 26 THR B CA 1
ATOM 1641 C C . THR B 1 26 ? 19.031 6.262 8.484 1 84.94 26 THR B C 1
ATOM 1643 O O . THR B 1 26 ? 19 7.266 7.77 1 84.94 26 THR B O 1
ATOM 1646 N N . THR B 1 27 ? 18.25 6.168 9.555 1 84.12 27 THR B N 1
ATOM 1647 C CA . THR B 1 27 ? 17.094 7.031 9.742 1 84.12 27 THR B CA 1
ATOM 1648 C C . THR B 1 27 ? 17.422 8.188 10.68 1 84.12 27 THR B C 1
ATOM 1650 O O . THR B 1 27 ? 16.719 9.188 10.719 1 84.12 27 THR B O 1
ATOM 1653 N N . GLY B 1 28 ? 18.453 8.031 11.438 1 88.5 28 GLY B N 1
ATOM 1654 C CA . GLY B 1 28 ? 18.797 9.008 12.461 1 88.5 28 GLY B CA 1
ATOM 1655 C C . GLY B 1 28 ? 17.922 8.914 13.688 1 88.5 28 GLY B C 1
ATOM 1656 O O . GLY B 1 28 ? 18.094 9.688 14.641 1 88.5 28 GLY B O 1
ATOM 1657 N N . LEU B 1 29 ? 17.031 7.938 13.75 1 92.81 29 LEU B N 1
ATOM 1658 C CA . LEU B 1 29 ? 16.141 7.75 14.883 1 92.81 29 LEU B CA 1
ATOM 1659 C C . LEU B 1 29 ? 16.766 6.844 15.938 1 92.81 29 LEU B C 1
ATOM 1661 O O . LEU B 1 29 ? 17.438 5.867 15.602 1 92.81 29 LEU B O 1
ATOM 1665 N N . THR B 1 30 ? 16.578 7.207 17.156 1 93.81 30 THR B N 1
ATOM 1666 C CA . THR B 1 30 ? 17 6.332 18.234 1 93.81 30 THR B CA 1
ATOM 1667 C C . THR B 1 30 ? 15.984 5.219 18.469 1 93.81 30 THR B C 1
ATOM 1669 O O . THR B 1 30 ? 14.852 5.289 17.984 1 93.81 30 THR B O 1
ATOM 1672 N N . LYS B 1 31 ? 16.484 4.242 19.156 1 94.44 31 LYS B N 1
ATOM 1673 C CA . LYS B 1 31 ? 15.578 3.152 19.516 1 94.44 31 LYS B CA 1
ATOM 1674 C C . LYS B 1 31 ? 14.367 3.674 20.281 1 94.44 31 LYS B C 1
ATOM 1676 O O . LYS B 1 31 ? 13.242 3.223 20.062 1 94.44 31 LYS B O 1
ATOM 1681 N N . GLU B 1 32 ? 14.617 4.559 21.109 1 95.12 32 GLU B N 1
ATOM 1682 C CA . GLU B 1 32 ? 13.547 5.145 21.906 1 95.12 32 GLU B CA 1
ATOM 1683 C C . GLU B 1 32 ? 12.547 5.898 21.031 1 95.12 32 GLU B C 1
ATOM 1685 O O . GLU B 1 32 ? 11.336 5.785 21.219 1 95.12 32 GLU B O 1
ATOM 1690 N N . GLN B 1 33 ? 13.047 6.695 20.156 1 95.44 33 GLN B N 1
ATOM 1691 C CA . GLN B 1 33 ? 12.195 7.438 19.25 1 95.44 33 GLN B CA 1
ATOM 1692 C C . GLN B 1 33 ? 11.344 6.496 18.406 1 95.44 33 GLN B C 1
ATOM 1694 O O . GLN B 1 33 ? 10.148 6.73 18.219 1 95.44 33 GLN B O 1
ATOM 1699 N N . LYS B 1 34 ? 11.938 5.441 17.938 1 96.62 34 LYS B N 1
ATOM 1700 C CA . LYS B 1 34 ? 11.203 4.449 17.156 1 96.62 34 LYS B CA 1
ATOM 1701 C C . LYS B 1 34 ? 10.094 3.814 17.984 1 96.62 34 LYS B C 1
ATOM 1703 O O . LYS B 1 34 ? 9 3.545 17.484 1 96.62 34 LYS B O 1
ATOM 1708 N N . GLU B 1 35 ? 10.391 3.58 19.203 1 96.5 35 GLU B N 1
ATOM 1709 C CA . GLU B 1 35 ? 9.391 2.99 20.078 1 96.5 35 GLU B CA 1
ATOM 1710 C C . GLU B 1 35 ? 8.203 3.934 20.281 1 96.5 35 GLU B C 1
ATOM 1712 O O . GLU B 1 35 ? 7.055 3.496 20.328 1 96.5 35 GLU B O 1
ATOM 1717 N N . HIS B 1 36 ? 8.484 5.219 20.438 1 96.62 36 HIS B N 1
ATOM 1718 C CA . HIS B 1 36 ? 7.414 6.203 20.562 1 96.62 36 HIS B CA 1
ATOM 1719 C C . HIS B 1 36 ? 6.559 6.258 19.312 1 96.62 36 HIS B C 1
ATOM 1721 O O . HIS B 1 36 ? 5.34 6.414 19.391 1 96.62 36 HIS B O 1
ATOM 1727 N N . ILE B 1 37 ? 7.18 6.137 18.172 1 97.06 37 ILE B N 1
ATOM 1728 C CA . ILE B 1 37 ? 6.477 6.109 16.906 1 97.06 37 ILE B CA 1
ATOM 1729 C C . ILE B 1 37 ? 5.586 4.871 16.828 1 97.06 37 ILE B C 1
ATOM 1731 O O . ILE B 1 37 ? 4.391 4.973 16.531 1 97.06 37 ILE B O 1
ATOM 1735 N N . ARG B 1 38 ? 6.113 3.727 17.188 1 97.25 38 ARG B N 1
ATOM 1736 C CA . ARG B 1 38 ? 5.371 2.473 17.141 1 97.25 38 ARG B CA 1
ATOM 1737 C C . ARG B 1 38 ? 4.168 2.506 18.078 1 97.25 38 ARG B C 1
ATOM 1739 O O . ARG B 1 38 ? 3.062 2.119 17.688 1 97.25 38 ARG B O 1
ATOM 1746 N N . LYS B 1 39 ? 4.375 2.957 19.203 1 96.12 39 LYS B N 1
ATOM 1747 C CA . LYS B 1 39 ? 3.316 2.979 20.203 1 96.12 39 LYS B CA 1
ATOM 1748 C C . LYS B 1 39 ? 2.182 3.912 19.797 1 96.12 39 LYS B C 1
ATOM 1750 O O . LYS B 1 39 ? 1.007 3.562 19.922 1 96.12 39 LYS B O 1
ATOM 1755 N N . SER B 1 40 ? 2.545 5.043 19.344 1 95.56 40 SER B N 1
ATOM 1756 C CA . SER B 1 40 ? 1.532 6.027 18.969 1 95.56 40 SER B CA 1
ATOM 1757 C C . SER B 1 40 ? 0.808 5.617 17.688 1 95.56 40 SER B C 1
ATOM 1759 O O . SER B 1 40 ? -0.364 5.949 17.5 1 95.56 40 SER B O 1
ATOM 1761 N N . TRP B 1 41 ? 1.496 4.891 16.828 1 96.44 41 TRP B N 1
ATOM 1762 C CA . TRP B 1 41 ? 0.943 4.562 15.516 1 96.44 41 TRP B CA 1
ATOM 1763 C C . TRP B 1 41 ? 0.079 3.309 15.586 1 96.44 41 TRP B C 1
ATOM 1765 O O . TRP B 1 41 ? -0.817 3.115 14.758 1 96.44 41 TRP B O 1
ATOM 1775 N N . ALA B 1 42 ? 0.339 2.465 16.562 1 94.81 42 ALA B N 1
ATOM 1776 C CA . ALA B 1 42 ? -0.384 1.2 16.688 1 94.81 42 ALA B CA 1
ATOM 1777 C C . ALA B 1 42 ? -1.892 1.433 16.719 1 94.81 42 ALA B C 1
ATOM 1779 O O . ALA B 1 42 ? -2.654 0.695 16.094 1 94.81 42 ALA B O 1
ATOM 1780 N N . VAL B 1 43 ? -2.295 2.428 17.328 1 92.88 43 VAL B N 1
ATOM 1781 C CA . VAL B 1 43 ? -3.713 2.748 17.453 1 92.88 43 VAL B CA 1
ATOM 1782 C C . VAL B 1 43 ? -4.258 3.217 16.094 1 92.88 43 VAL B C 1
ATOM 1784 O O . VAL B 1 43 ? -5.383 2.877 15.727 1 92.88 43 VAL B O 1
ATOM 1787 N N . VAL B 1 44 ? -3.494 4 15.375 1 96.12 44 VAL B N 1
ATOM 1788 C CA . VAL B 1 44 ? -3.924 4.559 14.094 1 96.12 44 VAL B CA 1
ATOM 1789 C C . VAL B 1 44 ? -4.141 3.434 13.086 1 96.12 44 VAL B C 1
ATOM 1791 O O . VAL B 1 44 ? -5.082 3.477 12.297 1 96.12 44 VAL B O 1
ATOM 1794 N N . CYS B 1 45 ? -3.322 2.398 13.148 1 95 45 CYS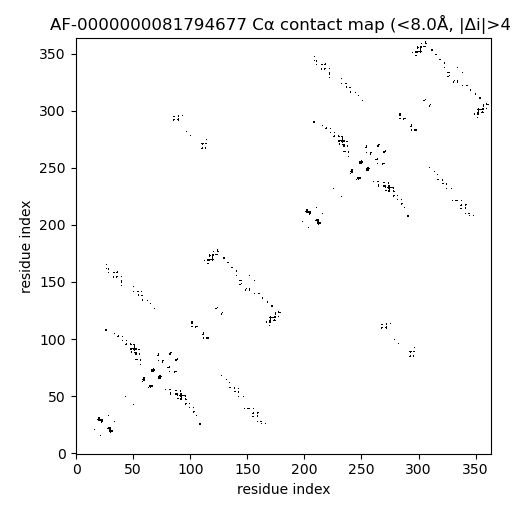 B N 1
ATOM 1795 C CA . CYS B 1 45 ? -3.395 1.294 12.203 1 95 45 CYS B CA 1
ATOM 1796 C C . CYS B 1 45 ? -4.688 0.507 12.375 1 95 45 CYS B C 1
ATOM 1798 O O . CYS B 1 45 ? -5.07 -0.275 11.508 1 95 45 CYS B O 1
ATOM 1800 N N . THR B 1 46 ? -5.434 0.74 13.484 1 94.81 46 THR B N 1
ATOM 1801 C CA . THR B 1 46 ? -6.711 0.065 13.703 1 94.81 46 THR B CA 1
ATOM 1802 C C . THR B 1 46 ? -7.863 0.905 13.156 1 94.81 46 THR B C 1
ATOM 1804 O O . THR B 1 46 ? -9.016 0.456 13.148 1 94.81 46 THR B O 1
ATOM 1807 N N . MET B 1 47 ? -7.598 2.078 12.719 1 96.69 47 MET B N 1
ATOM 1808 C CA . MET B 1 47 ? -8.625 2.994 12.219 1 96.69 47 MET B CA 1
ATOM 1809 C C . MET B 1 47 ? -8.148 3.713 10.969 1 96.69 47 MET B C 1
ATOM 1811 O O . MET B 1 47 ? -8.242 4.938 10.875 1 96.69 47 MET B O 1
ATOM 1815 N N . LYS B 1 48 ? -7.637 2.971 10.055 1 97.81 48 LYS B N 1
ATOM 1816 C CA . LYS B 1 48 ? -6.938 3.502 8.891 1 97.81 48 LYS B CA 1
ATOM 1817 C C . LYS B 1 48 ? -7.836 4.434 8.086 1 97.81 48 LYS B C 1
ATOM 1819 O O . LYS B 1 48 ? -7.465 5.57 7.793 1 97.81 48 LYS B O 1
ATOM 1824 N N . THR B 1 49 ? -9.078 3.979 7.844 1 97.69 49 THR B N 1
ATOM 1825 C CA . THR B 1 49 ? -9.977 4.762 7 1 97.69 49 THR B CA 1
ATOM 1826 C C . THR B 1 49 ? -10.383 6.055 7.703 1 97.69 49 THR B C 1
ATOM 1828 O O . THR B 1 49 ? -10.328 7.133 7.109 1 97.69 49 THR B O 1
ATOM 1831 N N . LYS B 1 50 ? -10.781 5.922 8.93 1 97.31 50 LYS B N 1
ATOM 1832 C CA . LYS B 1 50 ? -11.188 7.098 9.695 1 97.31 50 LYS B CA 1
ATOM 1833 C C . LYS B 1 50 ? -10.07 8.141 9.742 1 97.31 50 LYS B C 1
ATOM 1835 O O . LYS B 1 50 ? -10.297 9.312 9.43 1 97.31 50 LYS B O 1
ATOM 1840 N N . PHE B 1 51 ? -8.891 7.727 10.117 1 98.19 51 PHE B N 1
ATOM 1841 C CA . PHE B 1 51 ? -7.758 8.641 10.219 1 98.19 51 PHE B CA 1
ATOM 1842 C C . PHE B 1 51 ? -7.43 9.25 8.867 1 98.19 51 PHE B C 1
ATOM 1844 O O . PHE B 1 51 ? -7.207 10.453 8.758 1 98.19 51 PHE B O 1
ATOM 1851 N N . GLY B 1 52 ? -7.359 8.414 7.848 1 98.31 52 GLY B N 1
ATOM 1852 C CA . GLY B 1 52 ? -7.031 8.883 6.512 1 98.31 52 GLY B CA 1
ATOM 1853 C C . GLY B 1 52 ? -8.008 9.914 5.984 1 98.31 52 GLY B C 1
ATOM 1854 O O . GLY B 1 52 ? -7.598 10.922 5.398 1 98.31 52 GLY B O 1
ATOM 1855 N N . VAL B 1 53 ? -9.242 9.656 6.188 1 97.69 53 VAL B N 1
ATOM 1856 C CA . VAL B 1 53 ? -10.281 10.586 5.746 1 97.69 53 VAL B CA 1
ATOM 1857 C C . VAL B 1 53 ? -10.117 11.922 6.465 1 97.69 53 VAL B C 1
ATOM 1859 O O . VAL B 1 53 ? -10.203 12.984 5.844 1 97.69 53 VAL B O 1
ATOM 1862 N N . GLU B 1 54 ? -9.875 11.875 7.738 1 97.81 54 GLU B N 1
ATOM 1863 C CA . GLU B 1 54 ? -9.664 13.109 8.492 1 97.81 54 GLU B CA 1
ATOM 1864 C C . GLU B 1 54 ? -8.406 13.836 8.023 1 97.81 54 GLU B C 1
ATOM 1866 O O . GLU B 1 54 ? -8.391 15.062 7.941 1 97.81 54 GLU B O 1
ATOM 1871 N N . LEU B 1 55 ? -7.398 13.102 7.781 1 98.19 55 LEU B N 1
ATOM 1872 C CA . LEU B 1 55 ? -6.137 13.656 7.301 1 98.19 55 LEU B CA 1
ATOM 1873 C C . LEU B 1 55 ? -6.348 14.445 6.008 1 98.19 55 LEU B C 1
ATOM 1875 O O . LEU B 1 55 ? -5.938 15.602 5.91 1 98.19 55 LEU B O 1
ATOM 1879 N N . PHE B 1 56 ? -7.031 13.883 5.102 1 97.31 56 PHE B N 1
ATOM 1880 C CA . PHE B 1 56 ? -7.188 14.523 3.801 1 97.31 56 PHE B CA 1
ATOM 1881 C C . PHE B 1 56 ? -8.242 15.617 3.857 1 97.31 56 PHE B C 1
ATOM 1883 O O . PHE B 1 56 ? -8.133 16.625 3.168 1 97.31 56 PHE B O 1
ATOM 1890 N N . ALA B 1 57 ? -9.289 15.367 4.625 1 96.81 57 ALA B N 1
ATOM 1891 C CA . ALA B 1 57 ? -10.258 16.438 4.816 1 96.81 57 ALA B CA 1
ATOM 1892 C C . ALA B 1 57 ? -9.578 17.703 5.332 1 96.81 57 ALA B C 1
ATOM 1894 O O . ALA B 1 57 ? -9.828 18.797 4.824 1 96.81 57 ALA B O 1
ATOM 1895 N N . LYS B 1 58 ? -8.758 17.547 6.293 1 97.31 58 LYS B N 1
ATOM 1896 C CA . LYS B 1 58 ? -8.047 18.688 6.859 1 97.31 58 LYS B CA 1
ATOM 1897 C C . LYS B 1 58 ? -7.035 19.25 5.867 1 97.31 58 LYS B C 1
ATOM 1899 O O . LYS B 1 58 ? -6.859 20.469 5.777 1 97.31 58 LYS B O 1
ATOM 1904 N N . LEU B 1 59 ? -6.348 18.359 5.141 1 97.44 59 LEU B N 1
ATOM 1905 C CA . LEU B 1 59 ? -5.414 18.812 4.117 1 97.44 59 LEU B CA 1
ATOM 1906 C C . LEU B 1 59 ? -6.121 19.688 3.084 1 97.44 59 LEU B C 1
ATOM 1908 O O . LEU B 1 59 ? -5.652 20.781 2.764 1 97.44 59 LEU B O 1
ATOM 1912 N N . PHE B 1 60 ? -7.25 19.25 2.633 1 96.44 60 PHE B N 1
ATOM 1913 C CA . PHE B 1 60 ? -7.977 19.953 1.583 1 96.44 60 PHE B CA 1
ATOM 1914 C C . PHE B 1 60 ? -8.594 21.234 2.119 1 96.44 60 PHE B C 1
ATOM 1916 O O . PHE B 1 60 ? -8.766 22.203 1.378 1 96.44 60 PHE B O 1
ATOM 1923 N N . THR B 1 61 ? -8.898 21.234 3.385 1 95.69 61 THR B N 1
ATOM 1924 C CA . THR B 1 61 ? -9.422 22.438 4.016 1 95.69 61 THR B CA 1
ATOM 1925 C C . THR B 1 61 ? -8.32 23.5 4.168 1 95.69 61 THR B C 1
ATOM 1927 O O . THR B 1 61 ? -8.516 24.656 3.814 1 95.69 61 THR B O 1
ATOM 1930 N N . ASN B 1 62 ? -7.191 23.094 4.648 1 96 62 ASN B N 1
ATOM 1931 C CA . ASN B 1 62 ? -6.09 24.016 4.918 1 96 62 ASN B CA 1
ATOM 1932 C C . ASN B 1 62 ? -5.355 24.391 3.637 1 96 62 ASN B C 1
ATOM 1934 O O . ASN B 1 62 ? -4.812 25.5 3.533 1 96 62 ASN B O 1
ATOM 1938 N N . TYR B 1 63 ? -5.254 23.469 2.711 1 95.5 63 TYR B N 1
ATOM 1939 C CA . TYR B 1 63 ? -4.547 23.641 1.447 1 95.5 63 TYR B CA 1
ATOM 1940 C C . TYR B 1 63 ? -5.406 23.188 0.272 1 95.5 63 TYR B C 1
ATOM 1942 O O . TYR B 1 63 ? -5.109 22.188 -0.367 1 95.5 63 TYR B O 1
ATOM 1950 N N . PRO B 1 64 ? -6.348 23.984 -0.162 1 94.25 64 PRO B N 1
ATOM 1951 C CA . PRO B 1 64 ? -7.332 23.578 -1.165 1 94.25 64 PRO B CA 1
ATOM 1952 C C . PRO B 1 64 ? -6.699 23.25 -2.518 1 94.25 64 PRO B C 1
ATOM 1954 O O . PRO B 1 64 ? -7.242 22.453 -3.285 1 94.25 64 PRO B O 1
ATOM 1957 N N . SER B 1 65 ? -5.566 23.875 -2.822 1 93.31 65 SER B N 1
ATOM 1958 C CA . SER B 1 65 ? -4.887 23.609 -4.086 1 93.31 65 SER B CA 1
ATOM 1959 C C . SER B 1 65 ? -4.496 22.141 -4.199 1 93.31 65 SER B C 1
ATOM 1961 O O . SER B 1 65 ? -4.406 21.594 -5.301 1 93.31 65 SER B O 1
ATOM 1963 N N . SER B 1 66 ? -4.258 21.438 -3.059 1 93.19 66 SER B N 1
ATOM 1964 C CA . SER B 1 66 ? -3.887 20.031 -3.059 1 93.19 66 SER B CA 1
ATOM 1965 C C . SER B 1 66 ? -5.02 19.156 -3.59 1 93.19 66 SER B C 1
ATOM 1967 O O . SER B 1 66 ? -4.777 18.172 -4.273 1 93.19 66 SER B O 1
ATOM 1969 N N . GLN B 1 67 ? -6.223 19.547 -3.314 1 93.69 67 GLN B N 1
ATOM 1970 C CA . GLN B 1 67 ? -7.383 18.781 -3.756 1 93.69 67 GLN B CA 1
ATOM 1971 C C . GLN B 1 67 ? -7.484 18.766 -5.277 1 93.69 67 GLN B C 1
ATOM 1973 O O . GLN B 1 67 ? -7.98 17.812 -5.863 1 93.69 67 GLN B O 1
ATOM 1978 N N . GLN B 1 68 ? -6.922 19.797 -5.918 1 91.88 68 GLN B N 1
ATOM 1979 C CA . GLN B 1 68 ? -7.008 19.953 -7.367 1 91.88 68 GLN B CA 1
ATOM 1980 C C . GLN B 1 68 ? -6.191 18.875 -8.078 1 91.88 68 GLN B C 1
ATOM 1982 O O . GLN B 1 68 ? -6.402 18.609 -9.266 1 91.88 68 GLN B O 1
ATOM 1987 N N . HIS B 1 69 ? -5.324 18.234 -7.348 1 89.5 69 HIS B N 1
ATOM 1988 C CA . HIS B 1 69 ? -4.473 17.203 -7.934 1 89.5 69 HIS B CA 1
ATOM 1989 C C . HIS B 1 69 ? -5.137 15.828 -7.871 1 89.5 69 HIS B C 1
ATOM 1991 O O . HIS B 1 69 ? -4.582 14.844 -8.359 1 89.5 69 HIS B O 1
ATOM 1997 N N . PHE B 1 70 ? -6.34 15.828 -7.293 1 91 70 PHE B N 1
ATOM 1998 C CA . PHE B 1 70 ? -7.133 14.609 -7.246 1 91 70 PHE B CA 1
ATOM 1999 C C . PHE B 1 70 ? -8.312 14.688 -8.203 1 91 70 PHE B C 1
ATOM 2001 O O . PHE B 1 70 ? -9.391 15.156 -7.832 1 91 70 PHE B O 1
ATOM 2008 N N . ALA B 1 71 ? -8.094 14.211 -9.375 1 84.69 71 ALA B N 1
ATOM 2009 C CA . ALA B 1 71 ? -9.016 14.406 -10.492 1 84.69 71 ALA B CA 1
ATOM 2010 C C . ALA B 1 71 ? -10.445 14.062 -10.078 1 84.69 71 ALA B C 1
ATOM 2012 O O . ALA B 1 71 ? -11.391 14.766 -10.453 1 84.69 71 ALA B O 1
ATOM 2013 N N . GLN B 1 72 ? -10.617 13.086 -9.258 1 83.19 72 GLN B N 1
ATOM 2014 C CA . GLN B 1 72 ? -11.969 12.633 -8.953 1 83.19 72 GLN B CA 1
ATOM 2015 C C . GLN B 1 72 ? -12.5 13.289 -7.684 1 83.19 72 GLN B C 1
ATOM 2017 O O . GLN B 1 72 ? -13.648 13.078 -7.297 1 83.19 72 GLN B O 1
ATOM 2022 N N . LEU B 1 73 ? -11.734 14.117 -7.121 1 92.12 73 LEU B N 1
ATOM 2023 C CA . LEU B 1 73 ? -12.133 14.734 -5.863 1 92.12 73 LEU B CA 1
ATOM 2024 C C . LEU B 1 73 ? -12.148 16.25 -5.984 1 92.12 73 LEU B C 1
ATOM 2026 O O . LEU B 1 73 ? -12.711 16.938 -5.129 1 92.12 73 LEU B O 1
ATOM 2030 N N . LYS B 1 74 ? -11.648 16.781 -7.094 1 90.06 74 LYS B N 1
ATOM 2031 C CA . LYS B 1 74 ? -11.336 18.203 -7.203 1 90.06 74 LYS B CA 1
ATOM 2032 C C . LYS B 1 74 ? -12.602 19.047 -7.168 1 90.06 74 LYS B C 1
ATOM 2034 O O . LYS B 1 74 ? -12.57 20.203 -6.734 1 90.06 74 LYS B O 1
ATOM 2039 N N . ASP B 1 75 ? -13.68 18.531 -7.457 1 87.75 75 ASP B N 1
ATOM 2040 C CA . ASP B 1 75 ? -14.898 19.312 -7.574 1 87.75 75 ASP B CA 1
ATOM 2041 C C . ASP B 1 75 ? -15.805 19.125 -6.355 1 87.75 75 ASP B C 1
ATOM 2043 O O . ASP B 1 75 ? -16.875 19.734 -6.266 1 87.75 75 ASP B O 1
ATOM 2047 N N . LEU B 1 76 ? -15.422 18.391 -5.492 1 91.25 76 LEU B N 1
ATOM 2048 C CA . LEU B 1 76 ? -16.25 18.141 -4.316 1 91.25 76 LEU B CA 1
ATOM 2049 C C . LEU B 1 76 ? -15.992 19.188 -3.238 1 91.25 76 LEU B C 1
ATOM 2051 O O . LEU B 1 76 ? -14.992 19.125 -2.529 1 91.25 76 LEU B O 1
ATOM 2055 N N . LYS B 1 77 ? -16.906 20.078 -3.049 1 89.38 77 LYS B N 1
ATOM 2056 C CA . LYS B 1 77 ? -16.734 21.219 -2.141 1 89.38 77 LYS B CA 1
ATOM 2057 C C . LYS B 1 77 ? -17.359 20.938 -0.781 1 89.38 77 LYS B C 1
ATOM 2059 O O . LYS B 1 77 ? -16.938 21.484 0.234 1 89.38 77 LYS B O 1
ATOM 2064 N N . ASP B 1 78 ? -18.344 20.109 -0.824 1 93.69 78 ASP B N 1
ATOM 2065 C CA . ASP B 1 78 ? -19 19.734 0.423 1 93.69 78 ASP B CA 1
ATOM 2066 C C . ASP B 1 78 ? -18.188 18.719 1.197 1 93.69 78 ASP B C 1
ATOM 2068 O O . ASP B 1 78 ? -18 17.578 0.743 1 93.69 78 ASP B O 1
ATOM 2072 N N . ILE B 1 79 ? -17.812 19.094 2.361 1 91.75 79 ILE B N 1
ATOM 2073 C CA . ILE B 1 79 ? -16.875 18.297 3.154 1 91.75 79 ILE B CA 1
ATOM 2074 C C . ILE B 1 79 ? -17.531 16.969 3.533 1 91.75 79 ILE B C 1
ATOM 2076 O O . ILE B 1 79 ? -16.844 15.938 3.596 1 91.75 79 ILE B O 1
ATOM 2080 N N . ASP B 1 80 ? -18.766 17 3.799 1 93.5 80 ASP B N 1
ATOM 2081 C CA . ASP B 1 80 ? -19.469 15.773 4.18 1 93.5 80 ASP B CA 1
ATOM 2082 C C . ASP B 1 80 ? -19.531 14.797 3.012 1 93.5 80 ASP B C 1
ATOM 2084 O O . ASP B 1 80 ? -19.406 13.586 3.197 1 93.5 80 ASP B O 1
ATOM 2088 N N . VAL B 1 81 ? -19.781 15.359 1.907 1 93.75 81 VAL B N 1
ATOM 2089 C CA . VAL B 1 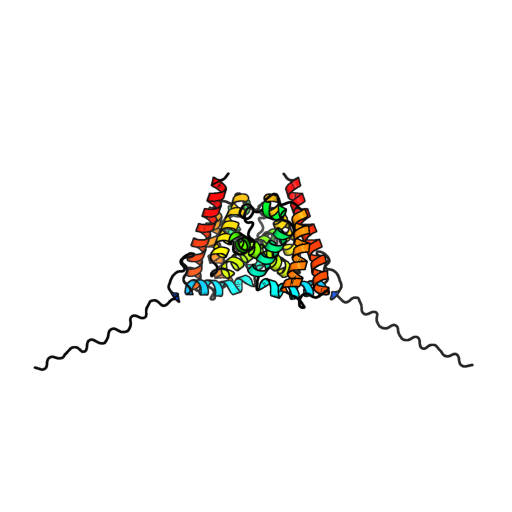81 ? -19.812 14.547 0.693 1 93.75 81 VAL B CA 1
ATOM 2090 C C . VAL B 1 81 ? -18.422 14.008 0.399 1 93.75 81 VAL B C 1
ATOM 2092 O O . VAL B 1 81 ? -18.25 12.836 0.051 1 93.75 81 VAL B O 1
ATOM 2095 N N . LEU B 1 82 ? -17.484 14.859 0.592 1 94.75 82 LEU B N 1
ATOM 2096 C CA . LEU B 1 82 ? -16.094 14.484 0.349 1 94.75 82 LEU B CA 1
ATOM 2097 C C . LEU B 1 82 ? -15.672 13.336 1.259 1 94.75 82 LEU B C 1
ATOM 2099 O O . LEU B 1 82 ? -15.055 12.367 0.8 1 94.75 82 LEU B O 1
ATOM 2103 N N . LYS B 1 83 ? -16.016 13.375 2.504 1 94.88 83 LYS B N 1
ATOM 2104 C CA . LYS B 1 83 ? -15.594 12.391 3.504 1 94.88 83 LYS B CA 1
ATOM 2105 C C . LYS B 1 83 ? -16.219 11.031 3.232 1 94.88 83 LYS B C 1
ATOM 2107 O O . LYS B 1 83 ? -15.68 10 3.639 1 94.88 83 LYS B O 1
ATOM 2112 N N . LYS B 1 84 ? -17.312 11.031 2.543 1 94.31 84 LYS B N 1
ATOM 2113 C CA . LYS B 1 84 ? -18.031 9.789 2.281 1 94.31 84 LYS B CA 1
ATOM 2114 C C . LYS B 1 84 ? -17.703 9.25 0.891 1 94.31 84 LYS B C 1
ATOM 2116 O O . LYS B 1 84 ? -18.109 8.141 0.538 1 94.31 84 LYS B O 1
ATOM 2121 N N . ASN B 1 85 ? -17 10.031 0.138 1 95.38 85 ASN B N 1
ATOM 2122 C CA . ASN B 1 85 ? -16.641 9.609 -1.213 1 95.38 85 ASN B CA 1
ATOM 2123 C C . ASN B 1 85 ? -15.758 8.367 -1.199 1 95.38 85 ASN B C 1
ATOM 2125 O O . ASN B 1 85 ? -14.766 8.312 -0.469 1 95.38 85 ASN B O 1
ATOM 2129 N N . PRO B 1 86 ? -16.094 7.336 -1.999 1 94.56 86 PRO B N 1
ATOM 2130 C CA . PRO B 1 86 ? -15.328 6.086 -1.979 1 94.56 86 PRO B CA 1
ATOM 2131 C C . PRO B 1 86 ? -13.867 6.281 -2.383 1 94.56 86 PRO B C 1
ATOM 2133 O O . PRO B 1 86 ? -12.984 5.602 -1.856 1 94.56 86 PRO B O 1
ATOM 2136 N N . LYS B 1 87 ? -13.648 7.145 -3.266 1 94.75 87 LYS B N 1
ATOM 2137 C CA . LYS B 1 87 ? -12.273 7.406 -3.701 1 94.75 87 LYS B CA 1
ATOM 2138 C C . LYS B 1 87 ? -11.469 8.07 -2.592 1 94.75 87 LYS B C 1
ATOM 2140 O O . LYS B 1 87 ? -10.297 7.746 -2.393 1 94.75 87 LYS B O 1
ATOM 2145 N N . MET B 1 88 ? -12.141 9.016 -1.948 1 95.81 88 MET B N 1
ATOM 2146 C CA . MET B 1 88 ? -11.508 9.664 -0.808 1 95.81 88 MET B CA 1
ATOM 2147 C C . MET B 1 88 ? -11.203 8.664 0.299 1 95.81 88 MET B C 1
ATOM 2149 O O . MET B 1 88 ? -10.094 8.625 0.83 1 95.81 88 MET B O 1
ATOM 2153 N N . ARG B 1 89 ? -12.125 7.844 0.605 1 96.69 89 ARG B N 1
ATOM 2154 C CA . ARG B 1 89 ? -11.984 6.844 1.66 1 96.69 89 ARG B CA 1
ATOM 2155 C C . ARG B 1 89 ? -10.891 5.844 1.322 1 96.69 89 ARG B C 1
ATOM 2157 O O . ARG B 1 89 ? -10.055 5.523 2.168 1 96.69 89 ARG B O 1
ATOM 2164 N N . ALA B 1 90 ? -10.883 5.398 0.091 1 96.69 90 ALA B N 1
ATOM 2165 C CA . ALA B 1 90 ? -9.875 4.434 -0.347 1 96.69 90 ALA B CA 1
ATOM 2166 C C . ALA B 1 90 ? -8.484 5.055 -0.342 1 96.69 90 ALA B C 1
ATOM 2168 O O . ALA B 1 90 ? -7.512 4.41 0.053 1 96.69 90 ALA B O 1
ATOM 2169 N N . HIS B 1 91 ? -8.359 6.266 -0.807 1 96.06 91 HIS B N 1
ATOM 2170 C CA . HIS B 1 91 ? -7.062 6.93 -0.799 1 96.06 91 HIS B CA 1
ATOM 2171 C C . HIS B 1 91 ? -6.562 7.148 0.625 1 96.06 91 HIS B C 1
ATOM 2173 O O . HIS B 1 91 ? -5.391 6.906 0.92 1 96.06 91 HIS B O 1
ATOM 2179 N N . GLY B 1 92 ? -7.473 7.672 1.448 1 97.31 92 GLY B N 1
ATOM 2180 C CA . GLY B 1 92 ? -7.105 7.812 2.85 1 97.31 92 GLY B CA 1
ATOM 2181 C C . GLY B 1 92 ? -6.625 6.516 3.471 1 97.31 92 GLY B C 1
ATOM 2182 O O . GLY B 1 92 ? -5.594 6.492 4.148 1 97.31 92 GLY B O 1
ATOM 2183 N N . TYR B 1 93 ? -7.324 5.461 3.207 1 98 93 TYR B N 1
ATOM 2184 C CA . TYR B 1 93 ? -6.945 4.137 3.686 1 98 93 TYR B CA 1
ATOM 2185 C C . TYR B 1 93 ? -5.551 3.76 3.197 1 98 93 TYR B C 1
ATOM 2187 O O . TYR B 1 93 ? -4.723 3.287 3.977 1 98 93 TYR B O 1
ATOM 2195 N N . ARG B 1 94 ? -5.277 3.955 1.971 1 97.38 94 ARG B N 1
ATOM 2196 C CA . ARG B 1 94 ? -4.004 3.566 1.372 1 97.38 94 ARG B CA 1
ATOM 2197 C C . ARG B 1 94 ? -2.848 4.352 1.983 1 97.38 94 ARG B C 1
ATOM 2199 O O . ARG B 1 94 ? -1.764 3.805 2.197 1 97.38 94 ARG B O 1
ATOM 2206 N N . VAL B 1 95 ? -3.047 5.645 2.189 1 97.69 95 VAL B N 1
ATOM 2207 C CA . VAL B 1 95 ? -1.989 6.488 2.736 1 97.69 95 VAL B CA 1
ATOM 2208 C C . VAL B 1 95 ? -1.654 6.043 4.156 1 97.69 95 VAL B C 1
ATOM 2210 O O . VAL B 1 95 ? -0.482 5.891 4.508 1 97.69 95 VAL B O 1
ATOM 2213 N N . VAL B 1 96 ? -2.676 5.812 4.961 1 98.25 96 VAL B N 1
ATOM 2214 C CA . VAL B 1 96 ? -2.438 5.363 6.328 1 98.25 96 VAL B CA 1
ATOM 2215 C C . VAL B 1 96 ? -1.821 3.967 6.316 1 98.25 96 VAL B C 1
ATOM 2217 O O . VAL B 1 96 ? -0.938 3.662 7.121 1 98.25 96 VAL B O 1
ATOM 2220 N N . SER B 1 97 ? -2.291 3.094 5.395 1 98 97 SER B N 1
ATOM 2221 C CA . SER B 1 97 ? -1.688 1.773 5.246 1 98 97 SER B CA 1
ATOM 2222 C C . SER B 1 97 ? -0.207 1.879 4.895 1 98 97 SER B C 1
ATOM 2224 O O . SER B 1 97 ? 0.606 1.078 5.363 1 98 97 SER B O 1
ATOM 2226 N N . ALA B 1 98 ? 0.147 2.832 4.074 1 97.69 98 ALA B N 1
ATOM 2227 C CA . ALA B 1 98 ? 1.551 3.061 3.742 1 97.69 98 ALA B CA 1
ATOM 2228 C C . ALA B 1 98 ? 2.35 3.457 4.98 1 97.69 98 ALA B C 1
ATOM 2230 O O . ALA B 1 98 ? 3.465 2.973 5.188 1 97.69 98 ALA B O 1
ATOM 2231 N N . PHE B 1 99 ? 1.793 4.324 5.809 1 98.25 99 PHE B N 1
ATOM 2232 C CA . PHE B 1 99 ? 2.455 4.684 7.059 1 98.25 99 PHE B CA 1
ATOM 2233 C C . PHE B 1 99 ? 2.611 3.463 7.961 1 98.25 99 PHE B C 1
ATOM 2235 O O . PHE B 1 99 ? 3.633 3.305 8.633 1 98.25 99 PHE B O 1
ATOM 2242 N N . CYS B 1 100 ? 1.582 2.619 7.992 1 97.94 100 CYS B N 1
ATOM 2243 C CA . CYS B 1 100 ? 1.681 1.4 8.789 1 97.94 100 CYS B CA 1
ATOM 2244 C C . CYS B 1 100 ? 2.822 0.519 8.297 1 97.94 100 CYS B C 1
ATOM 2246 O O . CYS B 1 100 ? 3.58 -0.028 9.094 1 97.94 100 CYS B O 1
ATOM 2248 N N . SER B 1 101 ? 2.908 0.403 7.012 1 97.75 101 SER B N 1
ATOM 2249 C CA . SER B 1 101 ? 3.992 -0.377 6.422 1 97.75 101 SER B CA 1
ATOM 2250 C C . SER B 1 101 ? 5.355 0.208 6.781 1 97.75 101 SER B C 1
ATOM 2252 O O . SER B 1 101 ? 6.289 -0.531 7.094 1 97.75 101 SER B O 1
ATOM 2254 N N . LEU B 1 102 ? 5.461 1.524 6.73 1 97.75 102 LEU B N 1
ATOM 2255 C CA . LEU B 1 102 ? 6.711 2.191 7.074 1 97.75 102 LEU B CA 1
ATOM 2256 C C . LEU B 1 102 ? 7.078 1.938 8.531 1 97.75 102 LEU B C 1
ATOM 2258 O O . LEU B 1 102 ? 8.219 1.588 8.836 1 97.75 102 LEU B O 1
ATOM 2262 N N . VAL B 1 103 ? 6.148 2.107 9.414 1 97.5 103 VAL B N 1
ATOM 2263 C CA . VAL B 1 103 ? 6.391 1.904 10.844 1 97.5 103 VAL B CA 1
ATOM 2264 C C . VAL B 1 103 ? 6.781 0.45 11.102 1 97.5 103 VAL B C 1
ATOM 2266 O O . VAL B 1 103 ? 7.668 0.173 11.906 1 97.5 103 VAL B O 1
ATOM 2269 N N . GLU B 1 104 ? 6.117 -0.468 10.406 1 96.5 104 GLU B N 1
ATOM 2270 C CA . GLU B 1 104 ? 6.422 -1.891 10.523 1 96.5 104 GLU B CA 1
ATOM 2271 C C . GLU B 1 104 ? 7.867 -2.18 10.125 1 96.5 104 GLU B C 1
ATOM 2273 O O . GLU B 1 104 ? 8.461 -3.15 10.594 1 96.5 104 GLU B O 1
ATOM 2278 N N . ASN B 1 105 ? 8.43 -1.315 9.32 1 96.56 105 ASN B N 1
ATOM 2279 C CA . ASN B 1 105 ? 9.75 -1.591 8.773 1 96.56 105 ASN B CA 1
ATOM 2280 C C . ASN B 1 105 ? 10.789 -0.592 9.281 1 96.56 105 ASN B C 1
ATOM 2282 O O . ASN B 1 105 ? 11.828 -0.401 8.648 1 96.56 105 ASN B O 1
ATOM 2286 N N . LEU B 1 106 ? 10.516 0.039 10.383 1 95.38 106 LEU B N 1
ATOM 2287 C CA . LEU B 1 106 ? 11.453 0.991 10.984 1 95.38 106 LEU B CA 1
ATOM 2288 C C . LEU B 1 106 ? 12.797 0.334 11.25 1 95.38 106 LEU B C 1
ATOM 2290 O O . LEU B 1 106 ? 13.836 1.002 11.234 1 95.38 106 LEU B O 1
ATOM 2294 N N . ASP B 1 107 ? 12.812 -0.986 11.492 1 94.12 107 ASP B N 1
ATOM 2295 C CA . ASP B 1 107 ? 14.055 -1.682 11.82 1 94.12 107 ASP B CA 1
ATOM 2296 C C . ASP B 1 107 ? 14.578 -2.467 10.617 1 94.12 107 ASP B C 1
ATOM 2298 O O . ASP B 1 107 ? 15.438 -3.336 10.766 1 94.12 107 ASP B O 1
ATOM 2302 N N . THR B 1 108 ? 14.023 -2.303 9.492 1 93.81 108 THR B N 1
ATOM 2303 C CA . THR B 1 108 ? 14.469 -2.877 8.227 1 93.81 108 THR B CA 1
ATOM 2304 C C . THR B 1 108 ? 14.711 -1.78 7.191 1 93.81 108 THR B C 1
ATOM 2306 O O . THR B 1 108 ? 13.906 -1.596 6.277 1 93.81 108 THR B O 1
ATOM 2309 N N . PRO B 1 109 ? 15.836 -1.168 7.344 1 91 109 PRO B N 1
ATOM 2310 C CA . PRO B 1 109 ? 16.094 0.058 6.586 1 91 109 PRO B CA 1
ATOM 2311 C C . PRO B 1 109 ? 16.016 -0.156 5.074 1 91 109 PRO B C 1
ATOM 2313 O O . PRO B 1 109 ? 15.594 0.743 4.344 1 91 109 PRO B O 1
ATOM 2316 N N . ASP B 1 110 ? 16.422 -1.297 4.602 1 92.31 110 ASP B N 1
ATOM 2317 C CA . ASP B 1 110 ? 16.422 -1.527 3.16 1 92.31 110 ASP B CA 1
ATOM 2318 C C . ASP B 1 110 ? 15 -1.491 2.596 1 92.31 110 ASP B C 1
ATOM 2320 O O . ASP B 1 110 ? 14.75 -0.832 1.585 1 92.31 110 ASP B O 1
ATOM 2324 N N . ILE B 1 111 ? 14.109 -2.115 3.293 1 95.69 111 ILE B N 1
ATOM 2325 C CA . ILE B 1 111 ? 12.719 -2.1 2.85 1 95.69 111 ILE B CA 1
ATOM 2326 C C . ILE B 1 111 ? 12.109 -0.724 3.104 1 95.69 111 ILE B C 1
ATOM 2328 O O . ILE B 1 111 ? 11.414 -0.176 2.244 1 95.69 111 ILE B O 1
ATOM 2332 N N . PHE B 1 112 ? 12.406 -0.163 4.289 1 97 112 PHE B N 1
ATOM 2333 C CA . PHE B 1 112 ? 11.906 1.146 4.684 1 97 112 PHE B CA 1
ATOM 2334 C C . PHE B 1 112 ? 12.219 2.191 3.621 1 97 112 PHE B C 1
ATOM 2336 O O . PHE B 1 112 ? 11.328 2.906 3.162 1 97 112 PHE B O 1
ATOM 2343 N N . ILE B 1 113 ? 13.414 2.211 3.152 1 96.94 113 ILE B N 1
ATOM 2344 C CA . ILE B 1 113 ? 13.883 3.199 2.188 1 96.94 113 ILE B CA 1
ATOM 2345 C C . ILE B 1 113 ? 13.227 2.947 0.831 1 96.94 113 ILE B C 1
ATOM 2347 O O . ILE B 1 113 ? 12.781 3.887 0.166 1 96.94 113 ILE B O 1
ATOM 2351 N N . GLU B 1 114 ? 13.164 1.723 0.427 1 96.75 114 GLU B N 1
ATOM 2352 C CA . GLU B 1 114 ? 12.562 1.405 -0.868 1 96.75 114 GLU B CA 1
ATOM 2353 C C . GLU B 1 114 ? 11.086 1.78 -0.903 1 96.75 114 GLU B C 1
ATOM 2355 O O . GLU B 1 114 ? 10.57 2.203 -1.94 1 96.75 114 GLU B O 1
ATOM 2360 N N . LEU B 1 115 ? 10.375 1.557 0.205 1 97.56 115 LEU B N 1
ATOM 2361 C CA . LEU B 1 115 ? 8.977 1.971 0.281 1 97.56 115 LEU B CA 1
ATOM 2362 C C . LEU B 1 115 ? 8.844 3.477 0.073 1 97.56 115 LEU B C 1
ATOM 2364 O O . LEU B 1 115 ? 7.945 3.932 -0.637 1 97.56 115 LEU B O 1
ATOM 2368 N N . LEU B 1 116 ? 9.711 4.23 0.678 1 98 116 LEU B N 1
ATOM 2369 C CA . LEU B 1 116 ? 9.688 5.684 0.541 1 98 116 LEU B CA 1
ATOM 2370 C C . LEU B 1 116 ? 10.016 6.098 -0.89 1 98 116 LEU B C 1
ATOM 2372 O O . LEU B 1 116 ? 9.359 6.98 -1.448 1 98 116 LEU B O 1
ATOM 2376 N N . LYS B 1 117 ? 11 5.457 -1.451 1 96.69 117 LYS B N 1
ATOM 2377 C CA . LYS B 1 117 ? 11.367 5.766 -2.83 1 96.69 117 LYS B CA 1
ATOM 2378 C C . LYS B 1 117 ? 10.219 5.473 -3.787 1 96.69 117 LYS B C 1
ATOM 2380 O O . LYS B 1 117 ? 9.953 6.254 -4.703 1 96.69 117 LYS B O 1
ATOM 2385 N N . ASN B 1 118 ? 9.586 4.391 -3.545 1 94.94 118 ASN B N 1
ATOM 2386 C CA . ASN B 1 118 ? 8.438 4.047 -4.371 1 94.94 118 ASN B CA 1
ATOM 2387 C C . ASN B 1 118 ? 7.328 5.09 -4.254 1 94.94 118 ASN B C 1
ATOM 2389 O O . ASN B 1 118 ? 6.656 5.402 -5.242 1 94.94 118 ASN B O 1
ATOM 2393 N N . THR B 1 119 ? 7.105 5.59 -3.037 1 96.56 119 THR B N 1
ATOM 2394 C CA . THR B 1 119 ? 6.148 6.672 -2.838 1 96.56 119 THR B CA 1
ATOM 2395 C C . THR B 1 119 ? 6.531 7.895 -3.668 1 96.56 119 THR B C 1
ATOM 2397 O O . THR B 1 119 ? 5.688 8.477 -4.352 1 96.56 119 THR B O 1
ATOM 2400 N N . GLY B 1 120 ? 7.797 8.25 -3.596 1 96.31 120 GLY B N 1
ATOM 2401 C CA . GLY B 1 120 ? 8.266 9.359 -4.402 1 96.31 120 GLY B CA 1
ATOM 2402 C C . GLY B 1 120 ? 8.078 9.141 -5.891 1 96.31 120 GLY B C 1
ATOM 2403 O O . GLY B 1 120 ? 7.594 10.031 -6.598 1 96.31 120 GLY B O 1
ATOM 2404 N N . TYR B 1 121 ? 8.391 7.977 -6.328 1 92.62 121 TYR B N 1
ATOM 2405 C CA . TYR B 1 121 ? 8.266 7.621 -7.738 1 92.62 121 TYR B CA 1
ATOM 2406 C C . TYR B 1 121 ? 6.816 7.746 -8.203 1 92.62 121 TYR B C 1
ATOM 2408 O O . TYR B 1 121 ? 6.527 8.43 -9.18 1 92.62 121 TYR B O 1
ATOM 2416 N N . SER B 1 122 ? 5.926 7.113 -7.504 1 91.38 122 SER B N 1
ATOM 2417 C CA . SER B 1 122 ? 4.52 7.094 -7.895 1 91.38 122 SER B CA 1
ATOM 2418 C C . SER B 1 122 ? 3.932 8.5 -7.926 1 91.38 122 SER B C 1
ATOM 2420 O O . SER B 1 122 ? 3.152 8.828 -8.82 1 91.38 122 SER B O 1
ATOM 2422 N N . HIS B 1 123 ? 4.289 9.352 -7.004 1 93.81 123 HIS B N 1
ATOM 2423 C CA . HIS B 1 123 ? 3.738 10.703 -6.941 1 93.81 123 HIS B CA 1
ATOM 2424 C C . HIS B 1 123 ? 4.371 11.602 -7.996 1 93.81 123 HIS B C 1
ATOM 2426 O O . HIS B 1 123 ? 3.709 12.492 -8.539 1 93.81 123 HIS B O 1
ATOM 2432 N N . SER B 1 124 ? 5.637 11.289 -8.305 1 92.5 124 SER B N 1
ATOM 2433 C CA . SER B 1 124 ? 6.266 12.023 -9.391 1 92.5 124 SER B CA 1
ATOM 2434 C C . SER B 1 124 ? 5.609 11.695 -10.727 1 92.5 124 SER B C 1
ATOM 2436 O O . SER B 1 124 ? 5.359 12.594 -11.539 1 92.5 124 SER B O 1
ATOM 2438 N N . MET B 1 125 ? 5.301 10.445 -10.914 1 86.31 125 MET B N 1
ATOM 2439 C CA . MET B 1 125 ? 4.656 10.008 -12.148 1 86.31 125 MET B CA 1
ATOM 2440 C C . MET B 1 125 ? 3.295 10.672 -12.32 1 86.31 125 MET B C 1
ATOM 2442 O O . MET B 1 125 ? 2.836 10.875 -13.445 1 86.31 125 MET B O 1
ATOM 2446 N N . ARG B 1 126 ? 2.68 11.102 -11.258 1 88.12 126 ARG B N 1
ATOM 2447 C CA . ARG B 1 126 ? 1.38 11.766 -11.281 1 88.12 126 ARG B CA 1
ATOM 2448 C C . ARG B 1 126 ? 1.536 13.281 -11.227 1 88.12 126 ARG B C 1
ATOM 2450 O O . ARG B 1 126 ? 0.549 14.008 -11.109 1 88.12 126 ARG B O 1
ATOM 2457 N N . ASN B 1 127 ? 2.771 13.758 -11.234 1 89.75 127 ASN B N 1
ATOM 2458 C CA . ASN B 1 127 ? 3.111 15.172 -11.266 1 89.75 127 ASN B CA 1
ATOM 2459 C C . ASN B 1 127 ? 2.617 15.898 -10.016 1 89.75 127 ASN B C 1
ATOM 2461 O O . ASN B 1 127 ? 2.113 17.016 -10.094 1 89.75 127 ASN B O 1
ATOM 2465 N N . VAL B 1 128 ? 2.701 15.242 -8.891 1 92.19 128 VAL B N 1
ATOM 2466 C CA . VAL B 1 128 ? 2.352 15.852 -7.617 1 92.19 128 VAL B CA 1
ATOM 2467 C C . VAL B 1 128 ? 3.469 16.781 -7.168 1 92.19 128 VAL B C 1
ATOM 2469 O O . VAL B 1 128 ? 4.637 16.391 -7.102 1 92.19 128 VAL B O 1
ATOM 2472 N N . PRO B 1 129 ? 3.127 18.078 -6.844 1 94.56 129 PRO B N 1
ATOM 2473 C CA . PRO B 1 129 ? 4.164 19.016 -6.398 1 94.56 129 PRO B CA 1
ATOM 2474 C C . PRO B 1 129 ? 4.812 18.594 -5.082 1 94.56 129 PRO B C 1
ATOM 2476 O O . PRO B 1 129 ? 4.133 18.062 -4.195 1 94.56 129 PRO B O 1
ATOM 2479 N N . HIS B 1 130 ? 6.094 18.969 -4.887 1 94.56 130 HIS B N 1
ATOM 2480 C CA . HIS B 1 130 ? 6.906 18.578 -3.742 1 94.56 130 HIS B CA 1
ATOM 2481 C C . HIS B 1 130 ? 6.34 19.141 -2.445 1 94.56 130 HIS B C 1
ATOM 2483 O O . HIS B 1 130 ? 6.332 18.469 -1.415 1 94.56 130 HIS B O 1
ATOM 2489 N N . HIS B 1 131 ? 5.895 20.344 -2.52 1 94.69 131 HIS B N 1
ATOM 2490 C CA . HIS B 1 131 ? 5.551 21.078 -1.305 1 94.69 131 HIS B CA 1
ATOM 2491 C C . HIS B 1 131 ? 4.34 20.453 -0.616 1 94.69 131 HIS B C 1
ATOM 2493 O O . HIS B 1 131 ? 4.094 20.703 0.565 1 94.69 131 HIS B O 1
ATOM 2499 N N . TYR B 1 132 ? 3.549 19.609 -1.285 1 93.88 132 TYR B N 1
ATOM 2500 C CA . TYR B 1 132 ? 2.393 18.938 -0.685 1 93.88 132 TYR B CA 1
ATOM 2501 C C . TYR B 1 132 ? 2.824 17.984 0.412 1 93.88 132 TYR B C 1
ATOM 2503 O O . TYR B 1 132 ? 2.088 17.75 1.375 1 93.88 132 TYR B O 1
ATOM 2511 N N . PHE B 1 133 ? 3.982 17.438 0.28 1 96.38 133 PHE B N 1
ATOM 2512 C CA . PHE B 1 133 ? 4.477 16.531 1.316 1 96.38 133 PHE B CA 1
ATOM 2513 C C . PHE B 1 133 ? 4.773 17.297 2.602 1 96.38 133 PHE B C 1
ATOM 2515 O O . PHE B 1 133 ? 4.547 16.781 3.699 1 96.38 133 PHE B O 1
ATOM 2522 N N . GLU B 1 134 ? 5.289 18.516 2.467 1 94.56 134 GLU B N 1
ATOM 2523 C CA . GLU B 1 134 ? 5.52 19.359 3.641 1 94.56 134 GLU B CA 1
ATOM 2524 C C . GLU B 1 134 ? 4.203 19.75 4.305 1 94.56 134 GLU B C 1
ATOM 2526 O O . GLU B 1 134 ? 4.082 19.703 5.531 1 94.56 134 GLU B O 1
ATOM 2531 N N . GLU B 1 135 ? 3.262 20.109 3.447 1 96.62 135 GLU B N 1
ATOM 2532 C CA . GLU B 1 135 ? 1.945 20.484 3.955 1 96.62 135 GLU B CA 1
ATOM 2533 C C . GLU B 1 135 ? 1.267 19.312 4.652 1 96.62 135 GLU B C 1
ATOM 2535 O O . GLU B 1 135 ? 0.635 19.484 5.699 1 96.62 135 GLU B O 1
ATOM 2540 N N . LEU B 1 136 ? 1.401 18.125 4.102 1 97.44 136 LEU B N 1
ATOM 2541 C CA . LEU B 1 136 ? 0.817 16.938 4.699 1 97.44 136 LEU B CA 1
ATOM 2542 C C . LEU B 1 136 ? 1.401 16.688 6.086 1 97.44 136 LEU B C 1
ATOM 2544 O O . LEU B 1 136 ? 0.692 16.234 6.988 1 97.44 136 LEU B O 1
ATOM 2548 N N . GLY B 1 137 ? 2.723 16.938 6.23 1 96.88 137 GLY B N 1
ATOM 2549 C CA . GLY B 1 137 ? 3.369 16.734 7.516 1 96.88 137 GLY B CA 1
ATOM 2550 C C . GLY B 1 137 ? 2.766 17.578 8.625 1 96.88 137 GLY B C 1
ATOM 2551 O O . GLY B 1 137 ? 2.562 17.094 9.742 1 96.88 137 GLY B O 1
ATOM 2552 N N . LEU B 1 138 ? 2.514 18.812 8.328 1 96.31 138 LEU B N 1
ATOM 2553 C CA . LEU B 1 138 ? 1.907 19.719 9.297 1 96.31 138 LEU B CA 1
ATOM 2554 C C . LEU B 1 138 ? 0.519 19.234 9.695 1 96.31 138 LEU B C 1
ATOM 2556 O O . LEU B 1 138 ? 0.202 19.172 10.891 1 96.31 138 LEU B O 1
ATOM 2560 N N . VAL B 1 139 ? -0.249 18.891 8.688 1 97.88 139 VAL B N 1
ATOM 2561 C CA . VAL B 1 139 ? -1.608 18.422 8.93 1 97.88 139 VAL B CA 1
ATOM 2562 C C . VAL B 1 139 ? -1.57 17.094 9.664 1 97.88 139 VAL B C 1
ATOM 2564 O O . VAL B 1 139 ? -2.404 16.828 10.539 1 97.88 139 VAL B O 1
ATOM 2567 N N . PHE B 1 140 ? -0.587 16.266 9.305 1 98.38 140 PHE B N 1
ATOM 2568 C CA . PHE B 1 140 ? -0.416 14.953 9.906 1 98.38 140 PHE B CA 1
ATOM 2569 C C . PHE B 1 140 ? -0.235 15.07 11.414 1 98.38 140 PHE B C 1
ATOM 2571 O O . PHE B 1 140 ? -0.925 14.398 12.188 1 98.38 140 PHE B O 1
ATOM 2578 N N . LEU B 1 141 ? 0.628 15.945 11.867 1 96.69 141 LEU B N 1
ATOM 2579 C CA . LEU B 1 141 ? 0.886 16.125 13.289 1 96.69 141 LEU B CA 1
ATOM 2580 C C . LEU B 1 141 ? -0.346 16.672 14 1 96.69 141 LEU B C 1
ATOM 2582 O O . LEU B 1 141 ? -0.623 16.297 15.148 1 96.69 141 LEU B O 1
ATOM 2586 N N . GLU B 1 142 ? -1.052 17.5 13.328 1 97.06 142 GLU B N 1
ATOM 2587 C CA . GLU B 1 142 ? -2.277 18.047 13.898 1 97.06 142 GLU B CA 1
ATOM 2588 C C . GLU B 1 142 ? -3.332 16.953 14.094 1 97.06 142 GLU B C 1
ATOM 2590 O O . GLU B 1 142 ? -3.943 16.859 15.164 1 97.06 142 GLU B O 1
ATOM 2595 N N . VAL B 1 143 ? -3.523 16.172 13.047 1 97.88 143 VAL B N 1
ATOM 2596 C CA . VAL B 1 143 ? -4.535 15.117 13.102 1 97.88 143 VAL B CA 1
ATOM 2597 C C . VAL B 1 143 ? -4.145 14.07 14.148 1 97.88 143 VAL B C 1
ATOM 2599 O O . VAL B 1 143 ? -5.004 13.555 14.867 1 97.88 143 VAL B O 1
ATOM 2602 N N . MET B 1 144 ? -2.859 13.773 14.25 1 97.62 144 MET B N 1
ATOM 2603 C CA . MET B 1 144 ? -2.381 12.875 15.297 1 97.62 144 MET B CA 1
ATOM 2604 C C . MET B 1 144 ? -2.766 13.398 16.672 1 97.62 144 MET B C 1
ATOM 2606 O O . MET B 1 144 ? -3.287 12.648 17.5 1 97.62 144 MET B O 1
ATOM 2610 N N . SER B 1 145 ? -2.492 14.648 16.906 1 96.5 145 SER B N 1
ATOM 2611 C CA . SER B 1 145 ? -2.82 15.266 18.188 1 96.5 145 SER B CA 1
ATOM 2612 C C . SER B 1 145 ? -4.316 15.195 18.469 1 96.5 145 SER B C 1
ATOM 2614 O O . SER B 1 145 ? -4.734 14.883 19.578 1 96.5 145 SER B O 1
ATOM 2616 N N . GLU B 1 146 ? -5.125 15.43 17.5 1 96.88 146 GLU B N 1
ATOM 2617 C CA . GLU B 1 146 ? -6.578 15.461 17.656 1 96.88 146 GLU B CA 1
ATOM 2618 C C . GLU B 1 146 ? -7.137 14.062 17.891 1 96.88 146 GLU B C 1
ATOM 2620 O O . GLU B 1 146 ? -8.039 13.875 18.703 1 96.88 146 GLU B O 1
ATOM 2625 N N . GLN B 1 147 ? -6.641 13.109 17.172 1 96.06 147 GLN B N 1
ATOM 2626 C CA . GLN B 1 147 ? -7.219 11.766 17.188 1 96.06 147 GLN B CA 1
ATOM 2627 C C . GLN B 1 147 ? -6.707 10.961 18.375 1 96.06 147 GLN B C 1
ATOM 2629 O O . GLN B 1 147 ? -7.418 10.102 18.906 1 96.06 147 GLN B O 1
ATOM 2634 N N . LEU B 1 148 ? -5.508 11.211 18.797 1 95.81 148 LEU B N 1
ATOM 2635 C CA . LEU B 1 148 ? -4.914 10.383 19.828 1 95.81 148 LEU B CA 1
ATOM 2636 C C . LEU B 1 148 ? -4.973 11.078 21.188 1 95.81 148 LEU B C 1
ATOM 2638 O O . LEU B 1 148 ? -4.859 10.43 22.234 1 95.81 148 LEU B O 1
ATOM 2642 N N . GLY B 1 149 ? -5.078 12.422 21.219 1 95.25 149 GLY B N 1
ATOM 2643 C CA . GLY B 1 149 ? -5.105 13.164 22.484 1 95.25 149 GLY B CA 1
ATOM 2644 C C . GLY B 1 149 ? -3.871 12.93 23.328 1 95.25 149 GLY B C 1
ATOM 2645 O O . GLY B 1 149 ? -2.744 13.078 22.859 1 95.25 149 GLY B O 1
ATOM 2646 N N . ASP B 1 150 ? -4.059 12.367 24.5 1 93.81 150 ASP B N 1
ATOM 2647 C CA . ASP B 1 150 ? -2.99 12.188 25.484 1 93.81 150 ASP B CA 1
ATOM 2648 C C . ASP B 1 150 ? -2.037 11.07 25.062 1 93.81 150 ASP B C 1
ATOM 2650 O O . ASP B 1 150 ? -0.909 10.992 25.562 1 93.81 150 ASP B O 1
ATOM 2654 N N . LYS B 1 151 ? -2.457 10.273 24.203 1 93.5 151 LYS B N 1
ATOM 2655 C CA . LYS B 1 151 ? -1.61 9.18 23.719 1 93.5 151 LYS B CA 1
ATOM 2656 C C . LYS B 1 151 ? -0.531 9.695 22.781 1 93.5 151 LYS B C 1
ATOM 2658 O O . LYS B 1 151 ? 0.455 9 22.516 1 93.5 151 LYS B O 1
ATOM 2663 N N . PHE B 1 152 ? -0.793 10.805 22.219 1 96.56 152 PHE B N 1
ATOM 2664 C CA . PHE B 1 152 ? 0.234 11.461 21.422 1 96.56 152 PHE B CA 1
ATOM 2665 C C . PHE B 1 152 ? 1.096 12.375 22.297 1 96.56 152 PHE B C 1
ATOM 2667 O O . PHE B 1 152 ? 0.91 13.594 22.297 1 96.56 152 PHE B O 1
ATOM 2674 N N . THR B 1 153 ? 2.109 11.852 22.922 1 96.56 153 THR B N 1
ATOM 2675 C CA . THR B 1 153 ? 2.963 12.539 23.875 1 96.56 153 THR B CA 1
ATOM 2676 C C . THR B 1 153 ? 3.918 13.492 23.172 1 96.56 153 THR B C 1
ATOM 2678 O O . THR B 1 153 ? 4.145 13.367 21.969 1 96.56 153 THR B O 1
ATOM 2681 N N . PRO B 1 154 ? 4.48 14.406 23.906 1 96.88 154 PRO B N 1
ATOM 2682 C CA . PRO B 1 154 ? 5.484 15.297 23.328 1 96.88 154 PRO B CA 1
ATOM 2683 C C . PRO B 1 154 ? 6.664 14.539 22.719 1 96.88 154 PRO B C 1
ATOM 2685 O O . PRO B 1 154 ? 7.188 14.938 21.672 1 96.88 154 PRO B O 1
ATOM 2688 N N . LYS B 1 155 ? 7.066 13.469 23.344 1 96.81 155 LYS B N 1
ATOM 2689 C CA . LYS B 1 155 ? 8.164 12.656 22.828 1 96.81 155 LYS B CA 1
ATOM 2690 C C . LYS B 1 155 ? 7.781 11.992 21.516 1 96.81 155 LYS B C 1
ATOM 2692 O O . LYS B 1 155 ? 8.602 11.898 20.594 1 96.81 155 LYS B O 1
ATOM 2697 N N . ALA B 1 156 ? 6.562 11.508 21.438 1 97.06 156 ALA B N 1
ATOM 2698 C CA . ALA B 1 156 ? 6.07 10.938 20.188 1 97.06 156 ALA B CA 1
ATOM 2699 C C . ALA B 1 156 ? 6.027 11.984 19.078 1 97.06 156 ALA B C 1
ATOM 2701 O O . ALA B 1 156 ? 6.434 11.719 17.938 1 97.06 156 ALA B O 1
ATOM 2702 N N . LYS B 1 157 ? 5.5 13.133 19.484 1 97.31 157 LYS B N 1
ATOM 2703 C CA . LYS B 1 157 ? 5.43 14.227 18.516 1 97.31 157 LYS B CA 1
ATOM 2704 C C . LYS B 1 157 ? 6.812 14.586 17.984 1 97.31 157 LYS B C 1
ATOM 2706 O O . LYS B 1 157 ? 6.988 14.781 16.781 1 97.31 157 LYS B O 1
ATOM 2711 N N . GLU B 1 158 ? 7.723 14.648 18.812 1 96.69 158 GLU B N 1
ATOM 2712 C CA . GLU B 1 158 ? 9.094 14.945 18.422 1 96.69 158 GLU B CA 1
ATOM 2713 C C . GLU B 1 158 ? 9.656 13.852 17.516 1 96.69 158 GLU B C 1
ATOM 2715 O O . GLU B 1 158 ? 10.297 14.141 16.5 1 96.69 158 GLU B O 1
ATOM 2720 N N . ALA B 1 159 ? 9.461 12.641 17.922 1 97 159 ALA B N 1
ATOM 2721 C CA . ALA B 1 159 ? 9.945 11.5 17.141 1 97 159 ALA B CA 1
ATOM 2722 C C . ALA B 1 159 ? 9.336 11.492 15.742 1 97 159 ALA B C 1
ATOM 2724 O O . ALA B 1 159 ? 10.039 11.25 14.758 1 97 159 ALA B O 1
ATOM 2725 N N . TRP B 1 160 ? 8.062 11.773 15.641 1 97.62 160 TRP B N 1
ATOM 2726 C CA . TRP B 1 160 ? 7.395 11.812 14.344 1 97.62 160 TRP B CA 1
ATOM 2727 C C . TRP B 1 160 ? 7.922 12.969 13.492 1 97.62 160 TRP B C 1
ATOM 2729 O O . TRP B 1 160 ? 8.031 12.844 12.273 1 97.62 160 TRP B O 1
ATOM 2739 N N . GLY B 1 161 ? 8.117 14.125 14.18 1 96.88 161 GLY B N 1
ATOM 2740 C CA . GLY B 1 161 ? 8.711 15.234 13.453 1 96.88 161 GLY B CA 1
ATOM 2741 C C . GLY B 1 161 ? 10.023 14.867 12.781 1 96.88 161 GLY B C 1
ATOM 2742 O O . GLY B 1 161 ? 10.234 15.172 11.609 1 96.88 161 GLY B O 1
ATOM 2743 N N . LEU B 1 162 ? 10.859 14.203 13.477 1 96.06 162 LEU B N 1
ATOM 2744 C CA . LEU B 1 162 ? 12.148 13.766 12.945 1 96.06 162 LEU B CA 1
ATOM 2745 C C . LEU B 1 162 ? 11.961 12.719 11.852 1 96.06 162 LEU B C 1
ATOM 2747 O O . LEU B 1 162 ? 12.57 12.82 10.781 1 96.06 162 LEU B O 1
ATOM 2751 N N . ALA B 1 163 ? 11.148 11.766 12.148 1 96.69 163 ALA B N 1
ATOM 2752 C CA . ALA B 1 163 ? 10.898 10.695 11.195 1 96.69 163 ALA B CA 1
ATOM 2753 C C . ALA B 1 163 ? 10.32 11.242 9.891 1 96.69 163 ALA B C 1
ATOM 2755 O O . ALA B 1 163 ? 10.766 10.875 8.805 1 96.69 163 ALA B O 1
ATOM 2756 N N . TYR B 1 164 ? 9.328 12.102 10.039 1 97.44 164 TYR B N 1
ATOM 2757 C CA . TYR B 1 164 ? 8.688 12.672 8.852 1 97.44 164 TYR B CA 1
ATOM 2758 C C . TYR B 1 164 ? 9.688 13.477 8.031 1 97.44 164 TYR B C 1
ATOM 2760 O O . TYR B 1 164 ? 9.656 13.445 6.801 1 97.44 164 TYR B O 1
ATOM 2768 N N . GLY B 1 165 ? 10.5 14.266 8.734 1 96.06 165 GLY B N 1
ATOM 2769 C CA . GLY B 1 165 ? 11.555 14.969 8.023 1 96.06 165 GLY B CA 1
ATOM 2770 C C . GLY B 1 165 ? 12.43 14.055 7.188 1 96.06 165 GLY B C 1
ATOM 2771 O O . GLY B 1 165 ? 12.727 14.359 6.031 1 96.06 165 GLY B O 1
ATOM 2772 N N . PHE B 1 166 ? 12.828 12.984 7.734 1 96.19 166 PHE B N 1
ATOM 2773 C CA . PHE B 1 166 ? 13.633 12.008 7.016 1 96.19 166 PHE B CA 1
ATOM 2774 C C . PHE B 1 166 ? 12.852 11.414 5.852 1 96.19 166 PHE B C 1
ATOM 2776 O O . PHE B 1 166 ? 13.383 11.289 4.746 1 96.19 166 PHE B O 1
ATOM 2783 N N . MET B 1 167 ? 11.602 11.008 6.105 1 97.62 167 MET B N 1
ATOM 2784 C CA . MET B 1 167 ? 10.758 10.438 5.055 1 97.62 167 MET B CA 1
ATOM 2785 C C . MET B 1 167 ? 10.641 11.398 3.875 1 97.62 167 MET B C 1
ATOM 2787 O O . MET B 1 167 ? 10.781 10.992 2.721 1 97.62 167 MET B O 1
ATOM 2791 N N . CYS B 1 168 ? 10.422 12.648 4.172 1 97.19 168 CYS B N 1
ATOM 2792 C CA . CYS B 1 168 ? 10.289 13.656 3.125 1 97.19 168 CYS B CA 1
ATOM 2793 C C . CYS B 1 168 ? 11.57 13.773 2.314 1 97.19 168 CYS B C 1
ATOM 2795 O O . CYS B 1 168 ? 11.531 13.891 1.089 1 97.19 168 CYS B O 1
ATOM 2797 N N . LYS B 1 169 ? 12.656 13.789 3.033 1 96.75 169 LYS B N 1
ATOM 2798 C CA . LYS B 1 169 ? 13.938 13.883 2.344 1 96.75 169 LYS B CA 1
ATOM 2799 C C . LYS B 1 169 ? 14.102 12.758 1.325 1 96.75 169 LYS B C 1
ATOM 2801 O O . LYS B 1 169 ? 14.5 13 0.184 1 96.75 169 LYS B O 1
ATOM 2806 N N . VAL B 1 170 ? 13.812 11.562 1.723 1 97.19 170 VAL B N 1
ATOM 2807 C CA . VAL B 1 170 ? 13.969 10.406 0.846 1 97.19 170 VAL B CA 1
ATOM 2808 C C . VAL B 1 170 ? 12.953 10.484 -0.294 1 97.19 170 VAL B C 1
ATOM 2810 O O . VAL B 1 170 ? 13.297 10.273 -1.457 1 97.19 170 VAL B O 1
ATOM 2813 N N . ILE B 1 171 ? 11.68 10.773 0.004 1 97.94 171 ILE B N 1
ATOM 2814 C CA . ILE B 1 171 ? 10.602 10.828 -0.986 1 97.94 171 ILE B CA 1
ATOM 2815 C C . ILE B 1 171 ? 10.922 11.898 -2.031 1 97.94 171 ILE B C 1
ATOM 2817 O O . ILE B 1 171 ? 10.859 11.633 -3.234 1 97.94 171 ILE B O 1
ATOM 2821 N N . LEU B 1 172 ? 11.273 13.078 -1.555 1 97.31 172 LEU B N 1
ATOM 2822 C CA . LEU B 1 172 ? 11.547 14.188 -2.459 1 97.31 172 LEU B CA 1
ATOM 2823 C C . LEU B 1 172 ? 12.797 13.914 -3.295 1 97.31 172 LEU B C 1
ATOM 2825 O O . LEU B 1 172 ? 12.867 14.305 -4.461 1 97.31 172 LEU B O 1
ATOM 2829 N N . GLY B 1 173 ? 13.789 13.305 -2.666 1 96.88 173 GLY B N 1
ATOM 2830 C CA . GLY B 1 173 ? 14.945 12.875 -3.438 1 96.88 173 GLY B CA 1
ATOM 2831 C C . GLY B 1 173 ? 14.586 11.93 -4.574 1 96.88 173 GLY B C 1
ATOM 2832 O O . GLY B 1 173 ? 15.102 12.07 -5.684 1 96.88 173 GLY B O 1
ATOM 2833 N N . ALA B 1 174 ? 13.75 10.992 -4.281 1 96.19 174 ALA B N 1
ATOM 2834 C CA . ALA B 1 174 ? 13.297 10.047 -5.297 1 96.19 174 ALA B CA 1
ATOM 2835 C C . ALA B 1 174 ? 12.516 10.766 -6.402 1 96.19 174 ALA B C 1
ATOM 2837 O O . ALA B 1 174 ? 12.648 10.422 -7.582 1 96.19 174 ALA B O 1
ATOM 2838 N N . MET B 1 175 ? 11.648 11.672 -6.023 1 95.75 175 MET B N 1
ATOM 2839 C CA . MET B 1 175 ? 10.906 12.453 -7.008 1 95.75 175 MET B CA 1
ATOM 2840 C C . MET B 1 175 ? 11.852 13.203 -7.934 1 95.75 175 MET B C 1
ATOM 2842 O O . MET B 1 175 ? 11.656 13.219 -9.148 1 95.75 175 MET B O 1
ATOM 2846 N N . ASP B 1 176 ? 12.852 13.812 -7.348 1 95.56 176 ASP B N 1
ATOM 2847 C CA . ASP B 1 176 ? 13.836 14.555 -8.125 1 95.56 176 ASP B CA 1
ATOM 2848 C C . ASP 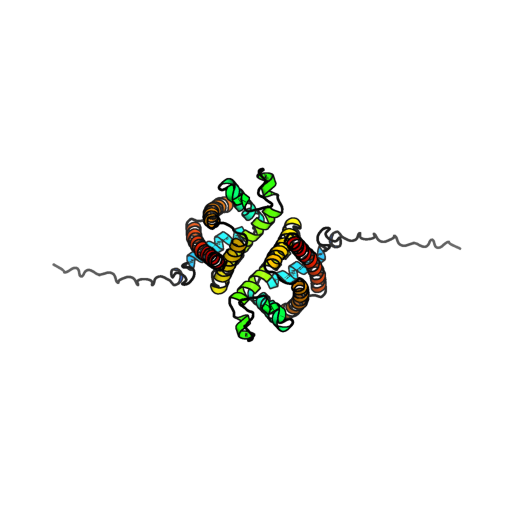B 1 176 ? 14.531 13.648 -9.133 1 95.56 176 ASP B C 1
ATOM 2850 O O . ASP B 1 176 ? 14.82 14.07 -10.258 1 95.56 176 ASP B O 1
ATOM 2854 N N . GLU B 1 177 ? 14.836 12.492 -8.703 1 93 177 GLU B N 1
ATOM 2855 C CA . GLU B 1 177 ? 15.5 11.539 -9.586 1 93 177 GLU B CA 1
ATOM 2856 C C . GLU B 1 177 ? 14.648 11.227 -10.805 1 93 177 GLU B C 1
ATOM 2858 O O . GLU B 1 177 ? 15.156 11.141 -11.93 1 93 177 GLU B O 1
ATOM 2863 N N . VAL B 1 178 ? 13.383 11.039 -10.617 1 88.81 178 VAL B N 1
ATOM 2864 C CA . VAL B 1 178 ? 12.469 10.734 -11.711 1 88.81 178 VAL B CA 1
ATOM 2865 C C . VAL B 1 178 ? 12.375 11.938 -12.656 1 88.81 178 VAL B C 1
ATOM 2867 O O . VAL B 1 178 ? 12.367 11.773 -13.875 1 88.81 178 VAL B O 1
ATOM 2870 N N . GLU B 1 179 ? 12.258 13.047 -12.062 1 88.69 179 GLU B N 1
ATOM 2871 C CA . GLU B 1 179 ? 12.086 14.273 -12.836 1 88.69 179 GLU B CA 1
ATOM 2872 C C . GLU B 1 179 ? 13.344 14.609 -13.633 1 88.69 179 GLU B C 1
ATOM 2874 O O . GLU B 1 179 ? 13.258 15.211 -14.703 1 88.69 179 GLU B O 1
ATOM 2879 N N . ASN B 1 180 ? 14.406 14.234 -13.172 1 87.56 180 ASN B N 1
ATOM 2880 C CA . ASN B 1 180 ? 15.664 14.469 -13.875 1 87.56 180 ASN B CA 1
ATOM 2881 C C . ASN B 1 180 ? 15.883 13.469 -15 1 87.56 180 ASN B C 1
ATOM 2883 O O . ASN B 1 180 ? 16.688 13.703 -15.906 1 87.56 180 ASN B O 1
ATOM 2887 N N . GLU B 1 181 ? 15.234 12.312 -14.93 1 81.31 181 GLU B N 1
ATOM 2888 C CA . GLU B 1 181 ? 15.336 11.297 -15.969 1 81.31 181 GLU B CA 1
ATOM 2889 C C . GLU B 1 181 ? 14.367 11.57 -17.109 1 81.31 181 GLU B C 1
ATOM 2891 O O . GLU B 1 181 ? 14.531 11.031 -18.203 1 81.31 181 GLU B O 1
ATOM 2896 N N . LYS B 1 182 ? 13.375 12.336 -17.031 1 67 182 LYS B N 1
ATOM 2897 C CA . LYS B 1 182 ? 12.484 12.758 -18.109 1 67 182 LYS B CA 1
ATOM 2898 C C . LYS B 1 182 ? 13.141 13.805 -18.984 1 67 182 LYS B C 1
ATOM 2900 O O . LYS B 1 182 ? 12.93 13.82 -20.203 1 67 182 LYS B O 1
#

Solvent-accessible surface area (backbone atoms only — not comparable to full-atom values): 19826 Å² total; per-residue (Å²): 134,78,80,76,73,77,78,70,74,76,77,69,77,76,72,66,83,54,82,51,67,48,51,36,88,85,74,60,44,22,53,54,37,49,49,35,42,49,61,52,42,56,62,48,66,76,37,27,43,65,51,18,30,52,44,47,53,50,39,35,66,78,39,52,73,63,34,60,74,34,82,90,48,47,81,56,80,51,65,71,58,41,60,67,29,47,67,46,30,29,50,16,24,50,53,39,47,49,51,45,52,42,61,74,23,67,88,36,59,58,39,33,50,44,51,35,32,50,52,13,40,57,38,41,77,68,67,56,66,71,66,54,58,59,54,47,50,57,43,46,56,49,46,45,40,69,74,44,42,82,63,46,37,73,66,27,52,50,29,44,52,52,49,49,53,46,50,48,52,48,18,51,50,31,24,50,53,54,64,70,70,108,135,79,79,76,72,78,77,71,75,78,77,71,79,76,74,64,85,54,82,52,67,49,50,36,87,85,72,59,45,22,54,54,37,50,48,34,40,49,62,50,42,57,62,48,66,75,37,28,43,64,51,18,30,51,43,49,53,49,39,35,66,78,38,51,74,62,34,61,76,34,80,92,49,47,81,58,78,51,63,70,59,41,60,66,30,48,67,46,30,29,49,16,26,49,54,40,47,50,51,44,52,41,62,73,22,67,89,37,59,58,38,33,50,44,54,35,31,50,52,14,40,57,39,40,76,69,66,55,65,71,66,55,59,59,53,46,50,57,43,45,55,50,45,45,42,68,74,46,42,82,63,46,35,72,66,28,50,51,31,43,52,52,49,49,52,47,49,47,51,48,17,51,49,31,24,51,53,54,63,70,69,109

Nearest PDB structures (foldseek):
  2olp-assembly1_A  TM=9.302E-01  e=2.159E-06  Phacoides pectinatus
  3pt8-assembly1_B  TM=9.238E-01  e=2.061E-06  Phacoides pectinatus
  8grz-assembly1_A  TM=8.802E-01  e=2.478E-06  Homo sapiens
  8wub-assembly1_A  TM=8.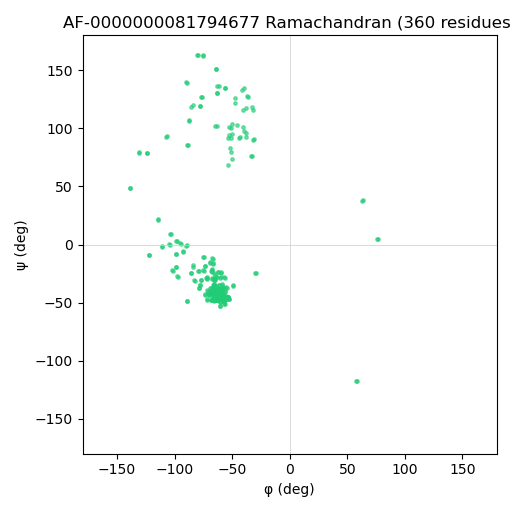640E-01  e=3.929E-06  Homo sapiens
  7vqg-assembly1_A  TM=8.658E-01  e=5.679E-06  Homo sapiens

Organism: Acanthaster planci (NCBI:txid133434)

Secondary structure (DSSP, 8-state):
------------------GGGSPPTTT---HHHHHHHHHHHHHHTTSHHHHHHHHHHHHHHH-HHHHTT-TTTTT---HHHHHH-HHHHHHHHHHHHHHHHHHHTTT-HHHHHHHHHHHHHHHHHTT--THHHHHHHHHHHHHHHHHHGGGS-HHHHHHHHHHHHHHHHHHHHHHHHHHHH-/------------------GGGSPPTTT---HHHHHHHHHHHHHHTTSHHHHHHHHHHHHHHH-HHHHTT-TTTTT---HHHHHH-HHHHHHHHHHHHHHHHHHHTTT-HHHHHHHHHHHHHHHHHTT--THHHHHHHHHHHHHHHHHHGGGS-HHHHHHHHHHHHHHHHHHHHHHHHHHHH-

InterPro domains:
  IPR000971 Globin [PF00042] (54-170)
  IPR000971 Globin [PS01033] (28-176)
  IPR009050 Globin-like superfamily [SSF46458] (23-177)
  IPR012292 Globin/Protoglobin [G3DSA:1.10.490.10] (17-179)
  IPR013314 Globin, lamprey/hagfish type [PTHR46783] (24-178)
  IPR044399 Myoglobin-like, M family globin domain [cd01040] (37-171)

=== Feature glossary ===
Legend for the data blocks above and below:

— What the protein is —

The amino-acid sequence is the protein's primary structure: the linear order of residues from the N-terminus to the C-terminus, written in one-letter code. Everything else here — the 3D coordinates, the secondary structure, the domain annotations — is ultimately a consequence of this string.

Functional annotations link the protein to curated databases. InterPro entries identify conserved domains and families by matching the sequence against member-database signatures (Pfam, PROSITE, CDD, …). Gene Ontology (GO) terms describe molecular function, biological process, and cellular component in a controlled vocabulary. CATH places the structure in a hierarchical fold classification (Class/Architecture/Topology/Homologous-superfamily). The organism is the source species.

— Where its atoms are —

Atomic coordinates in PDBx/mmCIF format — the same representation the Protein Data Bank distributes. Each line of the _atom_site loop places one backbone atom in Cartesian space (units: ångströms, origin: arbitrary).

The six renders are orthographic views along the three Cartesian axes in both directions. Representation (cartoon, sticks, or surface) and color scheme (sequence-rainbow or by-chain) vary across proteins so the training set covers all the common visualization conventions.

— Local backbone conformation —

Eight-state secondary structure (DSSP): H is the canonical α-helix, G the tighter 3₁₀-helix, I the wider π-helix; E/B are β-structure, T and S are turns and bends, and '-' is everything else. DSSP derives these from the pattern of main-chain N–H···O=C hydrogen bonds, not from the sequence.

Three-state secondary structure (P-SEA) collapses the eight DSSP classes into helix (a), strand (b), and coil (c). P-SEA assigns these from Cα geometry alone — distances and angles — without requiring backbone oxygens, so it works on any Cα trace.

φ (phi) and ψ (psi) are the two rotatable backbone dihedrals per residue: φ is the C(i-1)–N–Cα–C torsion, ψ is the N–Cα–C–N(i+1) torsion, both in degrees on (−180°, 180°]. α-helical residues cluster near (−60°, −45°); β-strand residues near (−120°, +130°). A Ramachandran plot is simply a scatter of (φ, ψ) for every residue.

— Global shape and packing —

The geometric summary reports three shape descriptors. Rg (radius of gyration) measures how spread out the Cα atoms are about their centre of mass; compact globular proteins have small Rg, elongated or unfolded ones large. Cα contacts (<8 Å, |i−j|>4) count long-range residue pairs in spatial proximity — high for tightly packed folds, near zero for rods or random coil. The bounding-box extents give the protein's footprint along x, y, z in Å.

SASA measures how much of the protein is reachable by solvent. It is computed by rolling a water-sized probe over the atomic surface and summing the exposed area (Å²). Per-residue SASA distinguishes core (buried, low SASA) from surface (exposed, high SASA) residues; total SASA is a whole-molecule size measure.

Plot images: a contact map (which residues are close in 3D, as an N×N binary image), a Ramachandran scatter (backbone torsion angles, revealing secondary-structure composition at a glance), and — for AlphaFold structures — a PAE heatmap (pairwise prediction confidence).

— Structural neighborhood —

A 3Di character summarizes, for each residue, the relative orientation of the Cα frame of its nearest spatial neighbor. Because it encodes fold topology rather than chemistry, 3Di alignments detect remote structural similarity that sequence alignment misses.

The Foldseek neighbor list gives the closest experimentally determined structures in the PDB, ranked by structural alignment. TM-score near 1 means near-identical fold; near 0.3 means only rough topology match. This is how one finds what a novel AlphaFold prediction most resembles in the solved-structure universe.

— Confidence and disorder —

For AlphaFold models, the B-factor field carries pLDDT — the model's own estimate of local accuracy on a 0–100 scale. Regions with pLDDT<50 should be treated as essentially unmodeled; they often correspond to intrinsically disordered segments.

Crystallographic B-factors measure how much each atom's electron density is smeared out, in Å². They rise in mobile loops and surface residues and fall in the buried interior. In AlphaFold models this column is repurposed to hold pLDDT instead.

Predicted Aligned Error (PAE) is an AlphaFold confidence matrix: entry (i, j) is the expected error in the position of residue j, in ångströms, when the prediction is superimposed on the true structure at residue i. Low PAE within a block of residues means that block is internally rigid and well-predicted; high PAE between two blocks means their relative placement is uncertain 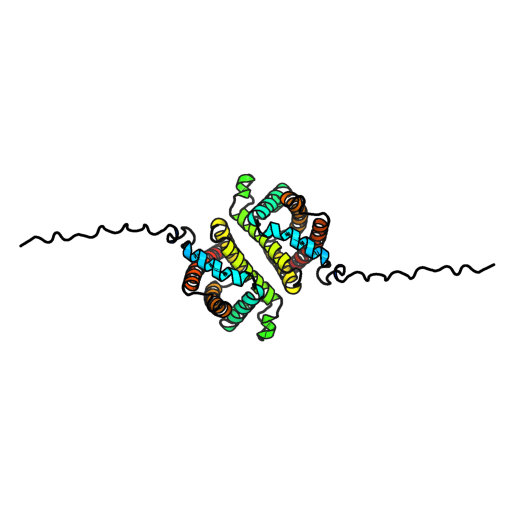even if each block individually is confident.